Protein AF-A0A836WN56-F1 (afdb_monomer_lite)

Secondary structure (DSSP, 8-state):
---------------TTSSTTTHHHHTTSGGGS--PPPP--------------------------------TTHHHHHHHHHHHHHHHHHHHHHHT-S-HHHHHHHHHHT-HHHHHHHHHHHTT-HHHHHHHHHHHHHH-TT-HHHHHHHHHHIIIII--HHHHHHHHHHHHHH-TT-TTHHHHHHHHHHHHHHHHHHHHHHHTHHHHHHHHHHHHHHHHHHHHHHHHHHHHHHHHHHHHHHHHS-SSS--S----PPPPPPPP-PPEEEEEEPPTT--HHHHHHHHHS-GGGHHHHHHHTTTT-SSTT---TT-EEEEEE-

Foldseek 3Di:
DYDDDDDDDDDDDDDPPPPPVVVVVVVVPPPPDDDDDDDDDDDDDDDDDDDDDDDDDDDDDDDDDDPDDDPPPVVVVVVVVVVVVVVVVVVVVVVPPDQPLVVLLVVLCPPPLNVVLVVCVVVVVLVSSLVSLVVVCVVPVLSLNSLQVNLVSCVPPVLVLVSNLVSLVSSCVSRVRDPCVVVSVVSNVVSVVSVVVVCCVVCVCVVVVVVVVVVVVVVVVVVVVVVVVVVVVVVVVVVVVVVPPPPPDDPPDPPDDDPDDDDPDQFDKDKDFAAPPDALLNVCCVQPVGSVCSVVQCVQCVVPDVDSGRDDGRDITIDRHD

pLDDT: mean 74.85, std 23.89, range [29.62, 98.5]

Structure (mmCIF, N/CA/C/O backbone):
data_AF-A0A836WN56-F1
#
_entry.id   AF-A0A836WN56-F1
#
loop_
_atom_site.group_PDB
_atom_site.id
_atom_site.type_symbol
_atom_site.label_atom_id
_atom_site.label_alt_id
_atom_site.label_comp_id
_atom_site.label_asym_id
_atom_site.label_entity_id
_atom_site.label_seq_id
_atom_site.pdbx_PDB_ins_code
_atom_site.Cartn_x
_atom_site.Cartn_y
_atom_site.Cartn_z
_atom_site.occupancy
_atom_site.B_iso_or_equiv
_atom_site.auth_seq_id
_atom_site.auth_comp_id
_atom_site.auth_asym_id
_atom_site.auth_atom_id
_atom_site.pdbx_PDB_model_num
ATOM 1 N N . MET A 1 1 ? 21.299 -39.502 31.397 1.00 37.31 1 MET A N 1
ATOM 2 C CA . MET A 1 1 ? 20.279 -39.964 32.366 1.00 37.31 1 MET A CA 1
ATOM 3 C C . MET A 1 1 ? 19.600 -38.710 32.899 1.00 37.31 1 MET A C 1
ATOM 5 O O . MET A 1 1 ? 20.319 -37.856 33.380 1.00 37.31 1 MET A O 1
ATOM 9 N N . GLY A 1 2 ? 18.313 -38.418 32.765 1.00 37.09 2 GLY A N 1
ATOM 10 C CA . GLY A 1 2 ? 17.147 -39.152 32.280 1.00 37.09 2 GLY A CA 1
ATOM 11 C C . GLY A 1 2 ? 15.934 -38.626 33.070 1.00 37.09 2 GLY A C 1
ATOM 12 O O . GLY A 1 2 ? 16.036 -38.555 34.285 1.00 37.09 2 GLY A O 1
ATOM 13 N N . GLY A 1 3 ? 14.839 -38.271 32.378 1.00 34.94 3 GLY A N 1
ATOM 14 C CA . GLY A 1 3 ? 13.473 -38.065 32.914 1.00 34.94 3 GLY A CA 1
ATOM 15 C C . GLY A 1 3 ? 13.239 -36.851 33.839 1.00 34.94 3 GLY A C 1
ATOM 16 O O . GLY A 1 3 ? 14.092 -36.477 34.620 1.00 34.94 3 GLY A O 1
ATOM 17 N N . GLY A 1 4 ? 12.102 -36.157 33.825 1.00 33.09 4 GLY A N 1
ATOM 18 C CA . GLY A 1 4 ? 10.840 -36.392 33.134 1.00 33.09 4 GLY A CA 1
ATOM 19 C C . GLY A 1 4 ? 9.966 -35.135 33.216 1.00 33.09 4 GLY A C 1
ATOM 20 O O . GLY A 1 4 ? 9.920 -34.449 34.235 1.00 33.09 4 GLY A O 1
ATOM 21 N N . ARG A 1 5 ? 9.301 -34.822 32.102 1.00 39.44 5 ARG A N 1
ATOM 22 C CA . ARG A 1 5 ? 8.204 -33.855 32.034 1.00 39.44 5 ARG A CA 1
ATOM 23 C C . ARG A 1 5 ? 6.920 -34.622 32.320 1.00 39.44 5 ARG A C 1
ATOM 25 O O . ARG A 1 5 ? 6.638 -35.580 31.609 1.00 39.44 5 ARG A O 1
ATOM 32 N N . GLY A 1 6 ? 6.174 -34.181 33.324 1.00 34.69 6 GLY A N 1
ATOM 33 C CA . GLY A 1 6 ? 4.791 -34.571 33.565 1.00 34.69 6 GLY A CA 1
ATOM 34 C C . GLY A 1 6 ? 3.894 -33.343 33.443 1.00 34.69 6 GLY A C 1
ATOM 35 O O . GLY A 1 6 ? 4.023 -32.398 34.215 1.00 34.69 6 GLY A O 1
ATOM 36 N N . ASP A 1 7 ? 3.065 -33.356 32.405 1.00 44.78 7 ASP A N 1
ATOM 37 C CA . ASP A 1 7 ? 1.687 -32.874 32.339 1.00 44.78 7 ASP A CA 1
ATOM 38 C C . ASP A 1 7 ? 1.266 -31.609 33.103 1.00 44.78 7 ASP A C 1
ATOM 40 O O . ASP A 1 7 ? 1.058 -31.596 34.317 1.00 44.78 7 ASP A O 1
ATOM 44 N N . ARG A 1 8 ? 0.921 -30.578 32.320 1.00 38.34 8 ARG A N 1
ATOM 45 C CA . ARG A 1 8 ? -0.309 -29.806 32.558 1.00 38.34 8 ARG A CA 1
ATOM 46 C C . ARG A 1 8 ? -0.771 -29.075 31.295 1.00 38.34 8 ARG A C 1
ATOM 48 O O . ARG A 1 8 ? -0.600 -27.873 31.130 1.00 38.34 8 ARG A O 1
ATOM 55 N N . CYS A 1 9 ? -1.395 -29.831 30.396 1.00 32.47 9 CYS A N 1
ATOM 56 C CA . CYS A 1 9 ? -2.412 -29.302 29.493 1.00 32.47 9 CYS A CA 1
ATOM 57 C C . CYS A 1 9 ? -3.772 -29.602 30.123 1.00 32.47 9 CYS A C 1
ATOM 59 O O . CYS A 1 9 ? -4.154 -30.763 30.155 1.00 32.47 9 CYS A O 1
ATOM 61 N N . GLN A 1 10 ? -4.482 -28.581 30.615 1.00 40.31 10 GLN A N 1
ATOM 62 C CA . GLN A 1 10 ? -5.944 -28.470 30.507 1.00 40.31 10 GLN A CA 1
ATOM 63 C C . GLN A 1 10 ? -6.458 -27.179 31.164 1.00 40.31 10 GLN A C 1
ATOM 65 O O . GLN A 1 10 ? -6.244 -26.945 32.350 1.00 40.31 10 GLN A O 1
ATOM 70 N N . ARG A 1 11 ? -7.235 -26.440 30.357 1.00 39.97 11 ARG A N 1
ATOM 71 C CA . ARG A 1 11 ? -8.224 -25.377 30.646 1.00 39.97 11 ARG A CA 1
ATOM 72 C C . ARG A 1 11 ? -7.835 -23.970 30.201 1.00 39.97 11 ARG A C 1
ATOM 74 O O . ARG A 1 11 ? -7.365 -23.154 30.980 1.00 39.97 11 ARG A O 1
ATOM 81 N N . ALA A 1 12 ? -8.200 -23.672 28.958 1.00 32.72 12 ALA A N 1
ATOM 82 C CA . ALA A 1 12 ? -8.741 -22.371 28.577 1.00 32.72 12 ALA A CA 1
ATOM 83 C C . ALA A 1 12 ? -9.637 -22.559 27.342 1.00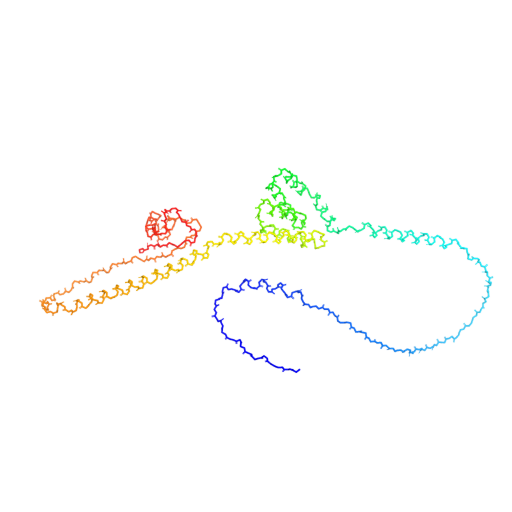 32.72 12 ALA A C 1
ATOM 85 O O . ALA A 1 12 ? -9.187 -22.508 26.201 1.00 32.72 12 ALA A O 1
ATOM 86 N N . SER A 1 13 ? -10.916 -22.842 27.581 1.00 47.59 13 SER A N 1
ATOM 87 C CA . SER A 1 13 ? -11.987 -22.731 26.592 1.00 47.59 13 SER A CA 1
ATOM 88 C C . SER A 1 13 ? -12.435 -21.270 26.525 1.00 47.59 13 SER A C 1
ATOM 90 O O . SER A 1 13 ? -12.976 -20.753 27.502 1.00 47.59 13 SER A O 1
ATOM 92 N N . GLY A 1 14 ? -12.216 -20.603 25.390 1.00 33.25 14 GLY A N 1
ATOM 93 C CA . GLY A 1 14 ? -12.683 -19.234 25.177 1.00 33.25 14 GLY A CA 1
ATOM 94 C C . GLY A 1 14 ? -12.373 -18.677 23.784 1.00 33.25 14 GLY A C 1
ATOM 95 O O . GLY A 1 14 ? -11.237 -18.337 23.488 1.00 33.25 14 GLY A O 1
ATOM 96 N N . SER A 1 15 ? -13.435 -18.500 22.993 1.00 38.94 15 SER A N 1
ATOM 97 C CA . SER A 1 15 ? -13.559 -17.652 21.792 1.00 38.94 15 SER A CA 1
ATOM 98 C C . SER A 1 15 ? -12.959 -18.144 20.460 1.00 38.94 15 SER A C 1
ATOM 100 O O . SER A 1 15 ? -11.777 -18.004 20.153 1.00 38.94 15 SER A O 1
ATOM 102 N N . ALA A 1 16 ? -13.857 -18.632 19.600 1.00 46.50 16 ALA A N 1
ATOM 103 C CA . ALA A 1 16 ? -13.618 -19.174 18.263 1.00 46.50 16 ALA A CA 1
ATOM 104 C C . ALA A 1 16 ? -13.424 -18.120 17.144 1.00 46.50 16 ALA A C 1
ATOM 106 O O . ALA A 1 16 ? -13.723 -18.397 15.987 1.00 46.50 16 ALA A O 1
ATOM 107 N N . VAL A 1 17 ? -12.906 -16.920 17.437 1.00 44.41 17 VAL A N 1
ATOM 108 C CA . VAL A 1 17 ? -12.685 -15.875 16.403 1.00 44.41 17 VAL A CA 1
ATOM 109 C C . VAL A 1 17 ? -11.196 -15.612 16.113 1.00 44.41 17 VAL A C 1
ATOM 111 O O . VAL A 1 17 ? -10.858 -14.857 15.209 1.00 44.41 17 VAL A O 1
ATOM 114 N N . SER A 1 18 ? -10.272 -16.309 16.783 1.00 49.09 18 SER A N 1
ATOM 115 C CA . SER A 1 18 ? -8.822 -16.087 16.608 1.00 49.09 18 SER A CA 1
ATOM 116 C C . SER A 1 18 ? -8.086 -17.163 15.787 1.00 49.09 18 SER A C 1
ATOM 118 O O . SER A 1 18 ? -6.858 -17.216 15.779 1.00 49.09 18 SER A O 1
ATOM 120 N N . VAL A 1 19 ? -8.799 -18.051 15.082 1.00 48.66 19 VAL A N 1
ATOM 121 C CA . VAL A 1 19 ? -8.163 -19.227 14.440 1.00 48.66 19 VAL A CA 1
ATOM 122 C C . VAL A 1 19 ? -7.840 -19.019 12.950 1.00 48.66 19 VAL A C 1
ATOM 124 O O . VAL A 1 19 ? -6.939 -19.669 12.427 1.00 48.66 19 VAL A O 1
ATOM 127 N N . ALA A 1 20 ? -8.460 -18.050 12.267 1.00 44.53 20 ALA A N 1
ATOM 128 C CA . ALA A 1 20 ? -8.179 -17.799 10.845 1.00 44.53 20 ALA A CA 1
ATOM 129 C C . ALA A 1 20 ? -6.885 -16.987 10.597 1.00 44.53 20 ALA A C 1
ATOM 131 O O . ALA A 1 20 ? -6.237 -17.157 9.567 1.00 44.53 20 ALA A O 1
ATOM 132 N N . GLY A 1 21 ? -6.464 -16.142 11.548 1.00 39.75 21 GLY A N 1
ATOM 133 C CA . GLY A 1 21 ? -5.257 -15.307 11.417 1.00 39.75 21 GLY A CA 1
ATOM 134 C C . GLY A 1 21 ? -3.942 -16.022 11.755 1.00 39.75 21 GLY A C 1
ATOM 135 O O . GLY A 1 21 ? -2.888 -15.660 11.237 1.00 39.75 21 GLY A O 1
ATOM 136 N N . ALA A 1 22 ? -3.988 -17.073 12.579 1.00 42.78 22 ALA A N 1
ATOM 137 C CA . ALA A 1 22 ? -2.798 -17.814 13.010 1.00 42.78 22 ALA A CA 1
ATOM 138 C C . ALA A 1 22 ? -2.373 -18.925 12.026 1.00 42.78 22 ALA A C 1
ATOM 140 O O . ALA A 1 22 ? -1.214 -19.345 12.021 1.00 42.78 22 ALA A O 1
ATOM 141 N N . GLN A 1 23 ? -3.276 -19.377 11.145 1.00 43.09 23 GLN A N 1
ATOM 142 C CA . GLN A 1 23 ? -2.978 -20.426 10.160 1.00 43.09 23 GLN A CA 1
ATOM 143 C C . GLN A 1 23 ? -2.092 -19.943 8.998 1.00 43.09 23 GLN A C 1
ATOM 145 O O . GLN A 1 23 ? -1.362 -20.748 8.418 1.00 43.09 23 GLN A O 1
ATOM 150 N N . TYR A 1 24 ? -2.081 -18.641 8.689 1.00 40.88 24 TYR A N 1
ATOM 151 C CA . TYR A 1 24 ? -1.268 -18.105 7.590 1.00 40.88 24 TYR A CA 1
ATOM 152 C C . TYR A 1 24 ? 0.228 -18.000 7.930 1.00 40.88 24 TYR A C 1
ATOM 154 O O . TYR A 1 24 ? 1.072 -18.191 7.056 1.00 40.88 24 TYR A O 1
ATOM 162 N N . LEU A 1 25 ? 0.579 -17.779 9.201 1.00 45.81 25 LEU A N 1
ATOM 163 C CA . LEU A 1 25 ? 1.977 -17.619 9.625 1.00 45.81 25 LEU A CA 1
ATOM 164 C C . LEU A 1 25 ? 2.658 -18.944 10.009 1.00 45.81 25 LEU A C 1
ATOM 166 O O . LEU A 1 25 ? 3.882 -19.041 9.956 1.00 45.81 25 LEU A O 1
ATOM 170 N N . CYS A 1 26 ? 1.895 -20.002 10.306 1.00 38.78 26 CYS A N 1
ATOM 171 C CA . CYS A 1 26 ? 2.465 -21.305 10.673 1.00 38.78 26 CYS A CA 1
ATOM 172 C C . CYS A 1 26 ? 2.871 -22.172 9.461 1.00 38.78 26 CYS A C 1
ATOM 174 O O . CYS A 1 26 ? 3.768 -23.006 9.570 1.00 38.78 26 CYS A O 1
ATOM 176 N N . ARG A 1 27 ? 2.296 -21.940 8.268 1.00 43.25 27 ARG A N 1
ATOM 177 C CA . ARG A 1 27 ? 2.720 -22.630 7.030 1.00 43.25 27 ARG A CA 1
ATOM 178 C C . ARG A 1 27 ? 4.039 -22.107 6.447 1.00 43.25 27 ARG A C 1
ATOM 180 O O . ARG A 1 27 ? 4.684 -22.834 5.697 1.00 43.25 27 ARG A O 1
ATOM 187 N N . TYR A 1 28 ? 4.471 -20.898 6.812 1.00 40.72 28 TYR A N 1
ATOM 188 C CA . TYR A 1 28 ? 5.715 -20.308 6.297 1.00 40.72 28 TYR A CA 1
ATOM 189 C C . TYR A 1 28 ? 6.970 -20.752 7.074 1.00 40.72 28 TYR A C 1
ATOM 191 O O . TYR A 1 28 ? 8.070 -20.744 6.528 1.00 40.72 28 TYR A O 1
ATOM 199 N N . ALA A 1 29 ? 6.818 -21.209 8.323 1.00 42.03 29 ALA A N 1
ATOM 200 C CA . ALA A 1 29 ? 7.942 -21.563 9.196 1.00 42.03 29 ALA A CA 1
ATOM 201 C C . ALA A 1 29 ? 8.434 -23.023 9.068 1.00 42.03 29 ALA A C 1
ATOM 203 O O . ALA A 1 29 ? 9.516 -23.343 9.555 1.00 42.03 29 ALA A O 1
ATOM 204 N N . ILE A 1 30 ? 7.692 -23.912 8.394 1.00 43.38 30 ILE A N 1
ATOM 205 C CA . ILE A 1 30 ? 8.026 -25.352 8.313 1.00 43.38 30 ILE A CA 1
ATOM 206 C C . ILE A 1 30 ? 8.894 -25.707 7.084 1.00 43.38 30 ILE A C 1
ATOM 208 O O . ILE A 1 30 ? 9.472 -26.786 7.029 1.00 43.38 30 ILE A O 1
ATOM 212 N N . ARG A 1 31 ? 9.104 -24.797 6.119 1.00 41.50 31 ARG A N 1
ATOM 213 C CA . ARG A 1 31 ? 9.902 -25.086 4.902 1.00 41.50 31 ARG A CA 1
ATOM 214 C C . ARG A 1 31 ? 11.397 -24.714 4.993 1.00 41.50 31 ARG A C 1
ATOM 216 O O . ARG A 1 31 ? 12.091 -24.758 3.986 1.00 41.50 31 ARG A O 1
ATOM 223 N N . LEU A 1 32 ? 11.922 -24.378 6.176 1.00 41.69 32 LEU A N 1
ATOM 224 C CA . LEU A 1 32 ? 13.340 -24.000 6.351 1.00 41.69 32 LEU A CA 1
ATOM 225 C C . LEU A 1 32 ? 14.128 -24.870 7.343 1.00 41.69 32 LEU A C 1
ATOM 227 O O . LEU A 1 32 ? 15.193 -24.460 7.804 1.00 41.69 32 LEU A O 1
ATOM 231 N N . ARG A 1 33 ? 13.669 -26.087 7.661 1.00 42.66 33 ARG A N 1
ATOM 232 C CA . ARG A 1 33 ? 14.496 -27.057 8.397 1.00 42.66 33 ARG A CA 1
ATOM 233 C C . ARG A 1 33 ? 14.364 -28.470 7.837 1.00 42.66 33 ARG A C 1
ATOM 235 O O . ARG A 1 33 ? 13.314 -29.083 7.958 1.00 42.66 33 ARG A O 1
ATOM 242 N N . GLY A 1 34 ? 15.484 -28.982 7.327 1.00 34.72 34 GLY A N 1
ATOM 243 C CA . GLY A 1 34 ? 15.780 -30.413 7.261 1.00 34.72 34 GLY A CA 1
ATOM 244 C C . GLY A 1 34 ? 15.645 -31.051 5.882 1.00 34.72 34 GLY A C 1
ATOM 245 O O . GLY A 1 34 ? 14.553 -31.404 5.459 1.00 34.72 34 GLY A O 1
ATOM 246 N N . THR A 1 35 ? 16.773 -31.271 5.207 1.00 34.91 35 THR A N 1
ATOM 247 C CA . THR A 1 35 ? 17.334 -32.623 4.992 1.00 34.91 35 THR A CA 1
ATOM 248 C C . THR A 1 35 ? 18.635 -32.502 4.193 1.00 34.91 35 THR A C 1
ATOM 250 O O . THR A 1 35 ? 18.642 -32.153 3.018 1.00 34.91 35 THR A O 1
ATOM 253 N N . ALA A 1 36 ? 19.753 -32.762 4.869 1.00 37.38 36 ALA A N 1
ATOM 254 C CA . ALA A 1 36 ? 21.031 -33.100 4.253 1.00 37.38 36 ALA A CA 1
ATOM 255 C C . ALA A 1 36 ? 21.186 -34.632 4.316 1.00 37.38 36 ALA A C 1
ATOM 257 O O . ALA A 1 36 ? 20.789 -35.210 5.333 1.00 37.38 36 ALA A O 1
ATOM 258 N N . PRO A 1 37 ? 21.736 -35.304 3.291 1.00 39.62 37 PRO A N 1
ATOM 259 C CA . PRO A 1 37 ? 22.061 -36.724 3.379 1.00 39.62 37 PRO A CA 1
ATOM 260 C C . PRO A 1 37 ? 23.457 -36.931 4.005 1.00 39.62 37 PRO A C 1
ATOM 262 O O . PRO A 1 37 ? 24.344 -36.098 3.794 1.00 39.62 37 PRO A O 1
ATOM 265 N N . PRO A 1 38 ? 23.688 -38.015 4.770 1.00 45.75 38 PRO A N 1
ATOM 266 C CA . PRO A 1 38 ? 24.987 -38.288 5.368 1.00 45.75 38 PRO A CA 1
ATOM 267 C C . PRO A 1 38 ? 25.912 -39.018 4.384 1.00 45.75 38 PRO A C 1
ATOM 269 O O . PRO A 1 38 ? 25.484 -39.881 3.619 1.00 45.75 38 PRO A O 1
ATOM 272 N N . GLY A 1 39 ? 27.199 -38.678 4.440 1.00 37.41 39 GLY A N 1
ATOM 273 C CA . GLY A 1 39 ? 28.271 -39.450 3.820 1.00 37.41 39 GLY A CA 1
ATOM 274 C C . GLY A 1 39 ? 28.657 -40.669 4.662 1.00 37.41 39 GLY A C 1
ATOM 275 O O . GLY A 1 39 ? 28.551 -40.651 5.887 1.00 37.41 39 GLY A O 1
ATOM 276 N N . GLY A 1 40 ? 29.149 -41.709 3.988 1.00 31.27 40 GLY A N 1
ATOM 277 C CA . GLY A 1 40 ? 29.771 -42.882 4.595 1.00 31.27 40 GLY A CA 1
ATOM 278 C C . GLY A 1 40 ? 30.983 -43.314 3.773 1.00 31.27 40 GLY A C 1
ATOM 279 O O . GLY A 1 40 ? 30.838 -43.806 2.659 1.00 31.27 40 GLY A O 1
ATOM 280 N N . LEU A 1 41 ? 32.174 -43.093 4.328 1.00 36.91 41 LEU A N 1
ATOM 281 C CA . LEU A 1 41 ? 33.442 -43.688 3.907 1.00 36.91 41 LEU A CA 1
ATOM 282 C C . LEU A 1 41 ? 33.597 -45.045 4.603 1.00 36.91 41 LEU A C 1
ATOM 284 O O . LEU A 1 41 ? 33.513 -45.107 5.828 1.00 36.91 41 LEU A O 1
ATOM 288 N N . ALA A 1 42 ? 33.914 -46.098 3.851 1.00 32.50 42 ALA A N 1
ATOM 289 C CA . ALA A 1 42 ? 34.592 -47.279 4.377 1.00 32.50 42 ALA A CA 1
ATOM 290 C C . ALA A 1 42 ? 35.452 -47.918 3.279 1.00 32.50 42 ALA A C 1
ATOM 292 O O . ALA A 1 42 ? 35.041 -48.058 2.130 1.00 32.50 42 ALA A O 1
ATOM 293 N N . ALA A 1 43 ? 36.681 -48.236 3.664 1.00 33.62 43 ALA A N 1
ATOM 294 C CA . ALA A 1 43 ? 37.779 -48.690 2.832 1.00 33.62 43 ALA A CA 1
ATOM 295 C C . ALA A 1 43 ? 37.888 -50.227 2.764 1.00 33.62 43 ALA A C 1
ATOM 297 O O . ALA A 1 43 ? 37.301 -50.928 3.583 1.00 33.62 43 ALA A O 1
ATOM 298 N N . ARG A 1 44 ? 38.820 -50.668 1.901 1.00 32.53 44 ARG A N 1
ATOM 299 C CA . ARG A 1 44 ? 39.558 -51.953 1.849 1.00 32.53 44 ARG A CA 1
ATOM 300 C C . ARG A 1 44 ? 39.047 -53.021 0.875 1.00 32.53 44 ARG A C 1
ATOM 302 O O . ARG A 1 44 ? 37.940 -53.517 1.001 1.00 32.53 44 ARG A O 1
ATOM 309 N N . GLY A 1 45 ? 39.988 -53.509 0.057 1.00 29.62 45 GLY A N 1
ATOM 310 C CA . GLY A 1 45 ? 40.232 -54.953 -0.012 1.00 29.62 45 GLY A CA 1
ATOM 311 C C . GLY A 1 45 ? 40.282 -55.604 -1.396 1.00 29.62 45 GLY A C 1
ATOM 312 O O . GLY A 1 45 ? 39.274 -56.067 -1.893 1.00 29.62 45 GLY A O 1
ATOM 313 N N . SER A 1 46 ? 41.508 -55.762 -1.902 1.00 30.28 46 SER A N 1
ATOM 314 C CA . SER A 1 46 ? 42.065 -57.024 -2.422 1.00 30.28 46 SER A CA 1
ATOM 315 C C . SER A 1 46 ? 41.486 -57.715 -3.676 1.00 30.28 46 SER A C 1
ATOM 317 O O . SER A 1 46 ? 40.486 -58.416 -3.637 1.00 30.28 46 SER A O 1
ATOM 319 N N . VAL A 1 47 ? 42.279 -57.625 -4.751 1.00 35.97 47 VAL A N 1
ATOM 320 C CA . VAL A 1 47 ? 42.820 -58.703 -5.615 1.00 35.97 47 VAL A CA 1
ATOM 321 C C . VAL A 1 47 ? 42.138 -60.087 -5.583 1.00 35.97 47 VAL A C 1
ATOM 323 O O . VAL A 1 47 ? 42.209 -60.773 -4.566 1.00 35.97 47 VAL A O 1
ATOM 326 N N . ARG A 1 48 ? 41.684 -60.563 -6.757 1.00 34.12 48 ARG A N 1
ATOM 327 C CA . ARG A 1 48 ? 42.075 -61.822 -7.458 1.00 34.12 48 ARG A CA 1
ATOM 328 C C . ARG A 1 48 ? 40.976 -62.265 -8.434 1.00 34.12 48 ARG A C 1
ATOM 330 O O . ARG A 1 48 ? 39.806 -62.234 -8.081 1.00 34.12 48 ARG A O 1
ATOM 337 N N . GLY A 1 49 ? 41.373 -62.769 -9.607 1.00 33.06 49 GLY A N 1
ATOM 338 C CA . GLY A 1 49 ? 40.497 -63.616 -10.429 1.00 33.06 49 GLY A CA 1
ATOM 339 C C . GLY A 1 49 ? 40.700 -63.527 -11.940 1.00 33.06 49 GLY A C 1
ATOM 340 O O . GLY A 1 49 ? 39.841 -63.003 -12.635 1.00 33.06 49 GLY A O 1
ATOM 341 N N . LEU A 1 50 ? 41.817 -64.066 -12.441 1.00 34.28 50 LEU A N 1
ATOM 342 C CA . LEU A 1 50 ? 41.923 -64.612 -13.807 1.00 34.28 50 LEU A CA 1
ATOM 343 C C . LEU A 1 50 ? 40.919 -65.782 -13.977 1.00 34.28 50 LEU A C 1
ATOM 345 O O . LEU A 1 50 ? 40.502 -66.364 -12.973 1.00 34.28 50 LEU A O 1
ATOM 349 N N . PRO A 1 51 ? 40.579 -66.182 -15.216 1.00 49.81 51 PRO A N 1
ATOM 350 C CA . PRO A 1 51 ? 41.389 -67.233 -15.832 1.00 49.81 51 PRO A CA 1
ATOM 351 C C . PRO A 1 51 ? 41.761 -66.974 -17.297 1.00 49.81 51 PRO A C 1
ATOM 353 O O . PRO A 1 51 ? 41.060 -66.322 -18.066 1.00 49.81 51 PRO A O 1
ATOM 356 N N . ALA A 1 52 ? 42.909 -67.547 -17.645 1.00 33.50 52 ALA A N 1
ATOM 357 C CA . ALA A 1 52 ? 43.444 -67.697 -18.983 1.00 33.50 52 ALA A CA 1
ATOM 358 C C . ALA A 1 52 ? 42.681 -68.759 -19.794 1.00 33.50 52 ALA A C 1
ATOM 360 O O . ALA A 1 52 ? 42.205 -69.743 -19.235 1.00 33.50 52 ALA A O 1
ATOM 361 N N . SER A 1 53 ? 42.677 -68.619 -21.119 1.00 32.31 53 SER A N 1
ATOM 362 C CA . SER A 1 53 ? 42.817 -69.750 -22.049 1.00 32.31 53 SER A CA 1
ATOM 363 C C . SER A 1 53 ? 43.230 -69.225 -23.436 1.00 32.31 53 SER A C 1
ATOM 365 O O . SER A 1 53 ? 42.645 -68.282 -23.951 1.00 32.31 53 SER A O 1
ATOM 367 N N . VAL A 1 54 ? 44.441 -69.582 -23.875 1.00 35.47 54 VAL A N 1
ATOM 368 C CA . VAL A 1 54 ? 44.738 -70.548 -24.958 1.00 35.47 54 VAL A CA 1
ATOM 369 C C . VAL A 1 54 ? 44.957 -69.853 -26.318 1.00 35.47 54 VAL A C 1
ATOM 371 O O . VAL A 1 54 ? 44.032 -69.540 -27.053 1.00 35.47 54 VAL A O 1
ATOM 374 N N . SER A 1 55 ? 46.241 -69.644 -26.627 1.00 32.06 55 SER A N 1
ATOM 375 C CA . SER A 1 55 ? 46.840 -69.723 -27.977 1.00 32.06 55 SER A CA 1
ATOM 376 C C . SER A 1 55 ? 47.118 -71.212 -28.282 1.00 32.06 55 SER A C 1
ATOM 378 O O . SER A 1 55 ? 47.266 -71.945 -27.299 1.00 32.06 55 SER A O 1
ATOM 380 N N . PRO A 1 56 ? 47.265 -71.696 -29.541 1.00 48.69 56 PRO A N 1
ATOM 381 C CA . PRO A 1 56 ? 48.082 -71.059 -30.591 1.00 48.69 56 PRO A CA 1
ATOM 382 C C . PRO A 1 56 ? 47.578 -71.218 -32.044 1.00 48.69 56 PRO A C 1
ATOM 384 O O . PRO A 1 56 ? 46.866 -72.158 -32.359 1.00 48.69 56 PRO A O 1
ATOM 387 N N . ASP A 1 57 ? 48.038 -70.363 -32.963 1.00 36.66 57 ASP A N 1
ATOM 388 C CA . ASP A 1 57 ? 48.766 -70.868 -34.137 1.00 36.66 57 ASP A CA 1
ATOM 389 C C . ASP A 1 57 ? 49.554 -69.760 -34.851 1.00 36.66 57 ASP A C 1
ATOM 391 O O . ASP A 1 57 ? 49.188 -68.583 -34.841 1.00 36.66 57 ASP A O 1
ATOM 395 N N . GLY A 1 58 ? 50.693 -70.145 -35.417 1.00 35.72 58 GLY A N 1
ATOM 396 C CA . GLY A 1 58 ? 51.691 -69.249 -35.981 1.00 35.72 58 GLY A CA 1
ATOM 397 C C . GLY A 1 58 ? 51.525 -68.955 -37.471 1.00 35.72 58 GLY A C 1
ATOM 398 O O . GLY A 1 58 ? 50.982 -69.746 -38.235 1.00 35.72 58 GLY A O 1
ATOM 399 N N . ARG A 1 59 ? 52.113 -67.829 -37.896 1.00 36.12 59 ARG A N 1
ATOM 400 C CA . ARG A 1 59 ? 53.010 -67.716 -39.066 1.00 36.12 59 ARG A CA 1
ATOM 401 C C . ARG A 1 59 ? 53.508 -66.274 -39.212 1.00 36.12 59 ARG A C 1
ATOM 403 O O . ARG A 1 59 ? 52.728 -65.340 -39.359 1.00 36.12 59 ARG A O 1
ATOM 410 N N . ARG A 1 60 ? 54.835 -66.105 -39.191 1.00 38.59 60 ARG A N 1
ATOM 411 C CA . ARG A 1 60 ? 55.536 -64.920 -39.726 1.00 38.59 60 ARG A CA 1
ATOM 412 C C . ARG A 1 60 ? 55.569 -65.030 -41.263 1.00 38.59 60 ARG A C 1
ATOM 414 O O . ARG A 1 60 ? 55.562 -66.152 -41.766 1.00 38.59 60 ARG A O 1
ATOM 421 N N . PRO A 1 61 ? 55.617 -63.912 -42.008 1.00 44.56 61 PRO A N 1
ATOM 422 C CA . PRO A 1 61 ? 56.896 -63.234 -42.285 1.00 44.56 61 PRO A CA 1
ATOM 423 C C . PRO A 1 61 ? 56.766 -61.699 -42.153 1.00 44.56 61 PRO A C 1
ATOM 425 O O . PRO A 1 61 ? 55.774 -61.099 -42.532 1.00 44.56 61 PRO A O 1
ATOM 428 N N . GLY A 1 62 ? 57.685 -60.996 -41.495 1.00 41.78 62 GLY A N 1
ATOM 429 C CA . GLY A 1 62 ? 58.918 -60.523 -42.122 1.00 41.78 62 GLY A CA 1
ATOM 430 C C . GLY A 1 62 ? 58.672 -59.288 -42.998 1.00 41.78 62 GLY A C 1
ATOM 431 O O . GLY A 1 62 ? 58.339 -59.456 -44.163 1.00 41.78 62 GLY A O 1
ATOM 432 N N . ARG A 1 63 ? 58.882 -58.063 -42.473 1.00 43.72 63 ARG A N 1
ATOM 433 C CA . ARG A 1 63 ? 59.266 -56.877 -43.274 1.00 43.72 63 ARG A CA 1
ATOM 434 C C . ARG A 1 63 ? 59.640 -55.647 -42.425 1.00 43.72 63 ARG A C 1
ATOM 436 O O . ARG A 1 63 ? 58.817 -55.079 -41.726 1.00 43.72 63 ARG A O 1
ATOM 443 N N . ARG A 1 64 ? 60.912 -55.265 -42.592 1.00 39.91 64 ARG A N 1
ATOM 444 C CA . ARG A 1 64 ? 61.521 -53.918 -42.614 1.00 39.91 64 ARG A CA 1
ATOM 445 C C . ARG A 1 64 ? 61.204 -52.948 -41.468 1.00 39.91 64 ARG A C 1
ATOM 447 O O . ARG A 1 64 ? 60.208 -52.239 -41.465 1.00 39.91 64 ARG A O 1
ATOM 454 N N . LEU A 1 65 ? 62.207 -52.798 -40.605 1.00 43.62 65 LEU A N 1
ATOM 455 C CA . LEU A 1 65 ? 62.463 -51.590 -39.826 1.00 43.62 65 LEU A CA 1
ATOM 456 C C . LEU A 1 65 ? 62.779 -50.421 -40.772 1.00 43.62 65 LEU A C 1
ATOM 458 O O . LEU A 1 65 ? 63.923 -50.239 -41.183 1.00 43.62 65 LEU A O 1
ATOM 462 N N . THR A 1 66 ? 61.783 -49.605 -41.097 1.00 48.03 66 THR A N 1
ATOM 463 C CA . THR A 1 66 ? 62.017 -48.228 -41.541 1.00 48.03 66 THR A CA 1
ATOM 464 C C . THR A 1 66 ? 61.933 -47.316 -40.328 1.00 48.03 66 THR A C 1
ATOM 466 O O . THR A 1 66 ? 60.849 -47.000 -39.842 1.00 48.03 66 THR A O 1
ATOM 469 N N . ARG A 1 67 ? 63.100 -46.891 -39.830 1.00 51.16 67 ARG A N 1
ATOM 470 C CA . ARG A 1 67 ? 63.216 -45.687 -39.002 1.00 51.16 67 ARG A CA 1
ATOM 471 C C . ARG A 1 67 ? 62.769 -44.507 -39.865 1.00 51.16 67 ARG A C 1
ATOM 473 O O . ARG A 1 67 ? 63.509 -44.094 -40.752 1.00 51.16 67 ARG A O 1
ATOM 480 N N . LEU A 1 68 ? 61.577 -43.978 -39.613 1.00 46.53 68 LEU A N 1
ATOM 481 C CA . LEU A 1 68 ? 61.156 -42.678 -40.124 1.00 46.53 68 LEU A CA 1
ATOM 482 C C . LEU A 1 68 ? 61.033 -41.716 -38.946 1.00 46.53 68 LEU A C 1
ATOM 484 O O . LEU A 1 68 ? 60.389 -42.001 -37.938 1.00 46.53 68 LEU A O 1
ATOM 488 N N . ARG A 1 69 ? 61.782 -40.622 -39.086 1.00 45.44 69 ARG A N 1
ATOM 489 C CA . ARG A 1 69 ? 61.914 -39.490 -38.175 1.00 45.44 69 ARG A CA 1
ATOM 490 C C . ARG A 1 69 ? 60.551 -39.020 -37.671 1.00 45.44 69 ARG A C 1
ATOM 492 O O . ARG A 1 69 ? 59.634 -38.803 -38.453 1.00 45.44 69 ARG A O 1
ATOM 499 N N . ALA A 1 70 ? 60.469 -38.780 -36.367 1.00 45.81 70 ALA A N 1
ATOM 500 C CA . ALA A 1 70 ? 59.457 -37.904 -35.806 1.00 45.81 70 ALA A CA 1
ATOM 501 C C . ALA A 1 70 ? 59.746 -36.471 -36.281 1.00 45.81 70 ALA A C 1
ATOM 503 O O . ALA A 1 70 ? 60.659 -35.815 -35.777 1.00 45.81 70 ALA A O 1
ATOM 504 N N . ASP A 1 71 ? 58.985 -35.993 -37.263 1.00 49.06 71 ASP A N 1
ATOM 505 C CA . ASP A 1 71 ? 59.009 -34.591 -37.667 1.00 49.06 71 ASP A CA 1
ATOM 506 C C . ASP A 1 71 ? 58.352 -33.737 -36.570 1.00 49.06 71 ASP A C 1
ATOM 508 O O . ASP A 1 71 ? 57.138 -33.748 -36.356 1.00 49.06 71 ASP A O 1
ATOM 512 N N . GLY A 1 72 ? 59.173 -32.963 -35.858 1.00 53.12 72 GLY A N 1
ATOM 513 C CA . GLY A 1 72 ? 58.793 -32.090 -34.738 1.00 53.12 72 GLY A CA 1
ATOM 514 C C . GLY A 1 72 ? 57.924 -30.872 -35.092 1.00 53.12 72 GLY A C 1
ATOM 515 O O . GLY A 1 72 ? 57.880 -29.917 -34.317 1.00 53.12 72 GLY A O 1
ATOM 516 N N . ASN A 1 73 ? 57.230 -30.876 -36.235 1.00 53.53 73 ASN A N 1
ATOM 517 C CA . ASN A 1 73 ? 56.355 -29.780 -36.672 1.00 53.53 73 ASN A CA 1
ATOM 518 C C . ASN A 1 73 ? 54.869 -29.983 -36.315 1.00 53.53 73 ASN A C 1
ATOM 520 O O . ASN A 1 73 ? 54.139 -28.998 -36.196 1.00 53.53 73 ASN A O 1
ATOM 524 N N . GLY A 1 74 ? 54.415 -31.217 -36.059 1.00 50.25 74 GLY A N 1
ATOM 525 C CA . GLY A 1 74 ? 53.019 -31.493 -35.675 1.00 50.25 74 GLY A CA 1
ATOM 526 C C . GLY A 1 74 ? 52.648 -31.008 -34.265 1.00 50.25 74 GLY A C 1
ATOM 527 O O . GLY A 1 74 ? 51.511 -30.616 -34.004 1.00 50.25 74 GLY A O 1
ATOM 528 N N . THR A 1 75 ? 53.622 -30.949 -33.353 1.00 54.25 75 THR A N 1
ATOM 529 C CA . THR A 1 75 ? 53.402 -30.575 -31.945 1.00 54.25 75 THR A CA 1
ATOM 530 C C . THR A 1 75 ? 53.177 -29.075 -31.758 1.00 54.25 75 THR A C 1
ATOM 532 O O . THR A 1 75 ? 52.398 -28.669 -30.896 1.00 54.25 75 THR A O 1
ATOM 535 N N . ARG A 1 76 ? 53.791 -28.229 -32.599 1.00 54.62 76 ARG A N 1
ATOM 536 C CA . ARG A 1 76 ? 53.602 -26.768 -32.560 1.00 54.62 76 ARG A CA 1
ATOM 537 C C . ARG A 1 76 ? 52.233 -26.354 -33.102 1.00 54.62 76 ARG A C 1
ATOM 539 O O . ARG A 1 76 ? 51.616 -25.455 -32.535 1.00 54.62 76 ARG A O 1
ATOM 546 N N . ALA A 1 77 ? 51.739 -27.017 -34.149 1.00 53.81 77 ALA A N 1
ATOM 547 C CA . ALA A 1 77 ? 50.401 -26.776 -34.695 1.00 53.81 77 ALA A CA 1
ATOM 548 C C . ALA A 1 77 ? 49.295 -27.254 -33.734 1.00 53.81 77 ALA A C 1
ATOM 550 O O . ALA A 1 77 ? 48.350 -26.509 -33.477 1.00 53.81 77 ALA A O 1
ATOM 551 N N . ALA A 1 78 ? 49.463 -28.428 -33.114 1.00 54.97 78 ALA A N 1
ATOM 552 C CA . ALA A 1 78 ? 48.542 -28.949 -32.101 1.00 54.97 78 ALA A CA 1
ATOM 553 C C . ALA A 1 78 ? 48.507 -28.086 -30.823 1.00 54.97 78 ALA A C 1
ATOM 555 O O . ALA A 1 78 ? 47.430 -27.795 -30.306 1.00 54.97 78 ALA A O 1
ATOM 556 N N . MET A 1 79 ? 49.657 -27.586 -30.348 1.00 58.44 79 MET A N 1
ATOM 557 C CA . MET A 1 79 ? 49.700 -26.639 -29.224 1.00 58.44 79 MET A CA 1
ATOM 558 C C . MET A 1 79 ? 49.104 -25.269 -29.570 1.00 58.44 79 MET A C 1
ATOM 560 O O . MET A 1 79 ? 48.506 -24.639 -28.701 1.00 58.44 79 MET A O 1
ATOM 564 N N . ARG A 1 80 ? 49.236 -24.787 -30.813 1.00 58.25 80 ARG A N 1
ATOM 565 C CA . ARG A 1 80 ? 48.604 -23.531 -31.259 1.00 58.25 80 ARG A CA 1
ATOM 566 C C . ARG A 1 80 ? 47.085 -23.671 -31.354 1.00 58.25 80 ARG A C 1
ATOM 568 O O . ARG A 1 80 ? 46.393 -22.815 -30.820 1.00 58.25 80 ARG A O 1
ATOM 575 N N . MET A 1 81 ? 46.576 -24.767 -31.920 1.00 59.31 81 MET A N 1
ATOM 576 C CA . MET A 1 81 ? 45.144 -25.106 -31.904 1.00 59.31 81 MET A CA 1
ATOM 577 C C . MET A 1 81 ? 44.610 -25.244 -30.471 1.00 59.31 81 MET A C 1
ATOM 579 O O . MET A 1 81 ? 43.606 -24.628 -30.137 1.00 59.31 81 MET A O 1
ATOM 583 N N . GLY A 1 82 ? 45.316 -25.962 -29.590 1.00 59.41 82 GLY A N 1
ATOM 584 C CA . GLY A 1 82 ? 44.935 -26.103 -28.180 1.00 59.41 82 GLY A CA 1
ATOM 585 C C . GLY A 1 82 ? 44.932 -24.776 -27.415 1.00 59.41 82 GLY A C 1
ATOM 586 O O . GLY A 1 82 ? 44.026 -24.526 -26.625 1.00 59.41 82 GLY A O 1
ATOM 587 N N . ARG A 1 83 ? 45.891 -23.879 -27.690 1.00 63.19 83 ARG A N 1
ATOM 588 C CA . ARG A 1 83 ? 45.922 -22.518 -27.125 1.00 63.19 83 ARG A CA 1
ATOM 589 C C . ARG A 1 83 ? 44.812 -21.637 -27.689 1.00 63.19 83 ARG A C 1
ATOM 591 O O . ARG A 1 83 ? 44.226 -20.889 -26.923 1.00 63.19 83 ARG A O 1
ATOM 598 N N . ILE A 1 84 ? 44.485 -21.742 -28.976 1.00 65.94 84 ILE A N 1
ATOM 599 C CA . ILE A 1 84 ? 43.363 -21.011 -29.584 1.00 65.94 84 ILE A CA 1
ATOM 600 C C . ILE A 1 84 ? 42.031 -21.500 -29.004 1.00 65.94 84 ILE A C 1
ATOM 602 O O . ILE A 1 84 ? 41.196 -20.674 -28.661 1.00 65.94 84 ILE A O 1
ATOM 606 N N . VAL A 1 85 ? 41.851 -22.809 -28.803 1.00 66.25 85 VAL A N 1
ATOM 607 C CA . VAL A 1 85 ? 40.652 -23.379 -28.162 1.00 66.25 85 VAL A CA 1
ATOM 608 C C . VAL A 1 85 ? 40.562 -22.984 -26.682 1.00 66.25 85 VAL A C 1
ATOM 610 O O . VAL A 1 85 ? 39.486 -22.615 -26.224 1.00 66.25 85 VAL A O 1
ATOM 613 N N . LEU A 1 86 ? 41.675 -22.982 -25.939 1.00 62.91 86 LEU A N 1
ATOM 614 C CA . LEU A 1 86 ? 41.722 -22.510 -24.545 1.00 62.91 86 LEU A CA 1
ATOM 615 C C . LEU A 1 86 ? 41.454 -21.005 -24.422 1.00 62.91 86 LEU A C 1
ATOM 617 O O . LEU A 1 86 ? 40.729 -20.587 -23.523 1.00 62.91 86 LEU A O 1
ATOM 621 N N . VAL A 1 87 ? 41.996 -20.192 -25.332 1.00 67.44 87 VAL A N 1
ATOM 622 C CA . VAL A 1 87 ? 41.723 -18.749 -25.390 1.00 67.44 87 VAL A CA 1
ATOM 623 C C . VAL A 1 87 ? 40.271 -18.500 -25.804 1.00 67.44 87 VAL A C 1
ATOM 625 O O . VAL A 1 87 ? 39.608 -17.684 -25.178 1.00 67.44 87 VAL A O 1
ATOM 628 N N . ALA A 1 88 ? 39.726 -19.241 -26.772 1.00 63.91 88 ALA A N 1
ATOM 629 C CA . ALA A 1 88 ? 38.325 -19.132 -27.180 1.00 63.91 88 ALA A CA 1
ATOM 630 C C . ALA A 1 88 ? 37.354 -19.555 -26.060 1.00 63.91 88 ALA A C 1
ATOM 632 O O . ALA A 1 88 ? 36.392 -18.840 -25.789 1.00 63.91 88 ALA A O 1
ATOM 633 N N . MET A 1 89 ? 37.633 -20.650 -25.341 1.00 61.25 89 MET A N 1
ATOM 634 C CA . MET A 1 89 ? 36.869 -21.066 -24.154 1.00 61.25 89 MET A CA 1
ATOM 635 C C . MET A 1 89 ? 36.987 -20.053 -23.006 1.00 61.25 89 MET A C 1
ATOM 637 O O . MET A 1 89 ? 35.993 -19.760 -22.342 1.00 61.25 89 MET A O 1
ATOM 641 N N . GLY A 1 90 ? 38.168 -19.457 -22.806 1.00 61.50 90 GLY A N 1
ATOM 642 C CA . GLY A 1 90 ? 38.375 -18.368 -21.849 1.00 61.50 90 GLY A CA 1
ATOM 643 C C . GLY A 1 90 ? 37.599 -17.095 -22.207 1.00 61.50 90 GLY A C 1
ATOM 644 O O . GLY A 1 90 ? 37.008 -16.468 -21.334 1.00 61.50 90 GLY A O 1
ATOM 645 N N . VAL A 1 91 ? 37.520 -16.738 -23.491 1.00 60.47 91 VAL A N 1
ATOM 646 C CA . VAL A 1 91 ? 36.765 -15.569 -23.979 1.00 60.47 91 VAL A CA 1
ATOM 647 C C . VAL A 1 91 ? 35.248 -15.785 -23.868 1.00 60.47 91 VAL A C 1
ATOM 649 O O . VAL A 1 91 ? 34.533 -14.864 -23.470 1.00 60.47 91 VAL A O 1
ATOM 652 N N . ILE A 1 92 ? 34.747 -17.002 -24.113 1.00 58.53 92 ILE A N 1
ATOM 653 C CA . ILE A 1 92 ? 33.331 -17.357 -23.896 1.00 58.53 92 ILE A CA 1
ATOM 654 C C . ILE A 1 92 ? 32.971 -17.305 -22.399 1.00 58.53 92 ILE A C 1
ATOM 656 O O . ILE A 1 92 ? 31.892 -16.828 -22.043 1.00 58.53 92 ILE A O 1
ATOM 660 N N . ALA A 1 93 ? 33.885 -17.713 -21.511 1.00 56.00 93 ALA A N 1
ATOM 661 C CA . ALA A 1 93 ? 33.692 -17.617 -20.063 1.00 56.00 93 ALA A CA 1
ATOM 662 C C . ALA A 1 93 ? 33.670 -16.162 -19.551 1.00 56.00 93 ALA A C 1
ATOM 664 O O . ALA A 1 93 ? 32.956 -15.859 -18.598 1.00 56.00 93 ALA A O 1
ATOM 665 N N . VAL A 1 94 ? 34.394 -15.239 -20.195 1.00 56.94 94 VAL A N 1
ATOM 666 C CA . VAL A 1 94 ? 34.437 -13.817 -19.798 1.00 56.94 94 VAL A CA 1
ATOM 667 C C . VAL A 1 94 ? 33.244 -13.020 -20.347 1.00 56.94 94 VAL A C 1
ATOM 669 O O . VAL A 1 94 ? 32.720 -12.151 -19.649 1.00 56.94 94 VAL A O 1
ATOM 672 N N . ALA A 1 95 ? 32.729 -13.349 -21.537 1.00 54.31 95 ALA A N 1
ATOM 673 C CA . ALA A 1 95 ? 31.576 -12.659 -22.133 1.00 54.31 95 ALA A CA 1
ATOM 674 C C . ALA A 1 95 ? 30.240 -12.897 -21.385 1.00 54.31 95 ALA A C 1
ATOM 676 O O . ALA A 1 95 ? 29.261 -12.178 -21.596 1.00 54.31 95 ALA A O 1
ATOM 677 N N . GLY A 1 96 ? 30.189 -13.884 -20.482 1.00 54.09 96 GLY A N 1
ATOM 678 C CA . GLY A 1 96 ? 29.009 -14.233 -19.684 1.00 54.09 96 GLY A CA 1
ATOM 679 C C . GLY A 1 96 ? 28.933 -13.613 -18.282 1.00 54.09 96 GLY A C 1
ATOM 680 O O . GLY A 1 96 ? 27.899 -13.759 -17.628 1.00 54.09 96 GLY A O 1
ATOM 681 N N . CYS A 1 97 ? 29.968 -12.910 -17.811 1.00 62.69 97 CYS A N 1
ATOM 682 C CA . CYS A 1 97 ? 30.157 -12.558 -16.392 1.00 62.69 97 CYS A CA 1
ATOM 683 C C . CYS A 1 97 ? 29.539 -11.216 -15.946 1.00 62.69 97 CYS A C 1
ATOM 685 O O . CYS A 1 97 ? 30.068 -10.533 -15.074 1.00 62.69 97 CYS A O 1
ATOM 687 N N . GLY A 1 98 ? 28.396 -10.820 -16.511 1.00 65.44 98 GLY A N 1
ATOM 688 C CA . GLY A 1 98 ? 27.563 -9.750 -15.944 1.00 65.44 98 GLY A CA 1
ATOM 689 C C . GLY A 1 98 ? 26.488 -10.330 -15.013 1.00 65.44 98 GLY A C 1
ATOM 690 O O . GLY A 1 98 ? 25.911 -11.363 -15.384 1.00 65.44 98 GLY A O 1
ATOM 691 N N . PRO A 1 99 ? 26.141 -9.692 -13.870 1.00 81.50 99 PRO A N 1
ATOM 692 C CA . PRO A 1 99 ? 25.065 -10.171 -13.001 1.00 81.50 99 PRO A CA 1
ATOM 693 C C . PRO A 1 99 ? 23.801 -10.395 -13.833 1.00 81.50 99 PRO A C 1
ATOM 695 O O . PRO A 1 99 ? 23.306 -9.467 -14.476 1.00 81.50 99 PRO A O 1
ATOM 698 N N . GLN A 1 100 ? 23.303 -11.633 -13.884 1.00 88.12 100 GLN A N 1
ATOM 699 C CA . GLN A 1 100 ? 22.189 -12.016 -14.760 1.00 88.12 100 GLN A CA 1
ATOM 700 C C . GLN A 1 100 ? 20.970 -11.107 -14.547 1.00 88.12 100 GLN A C 1
ATOM 702 O O . GLN A 1 100 ? 20.362 -10.645 -15.510 1.00 88.12 100 GLN A O 1
ATOM 707 N N . ALA A 1 101 ? 20.682 -10.758 -13.291 1.00 87.94 101 ALA A N 1
ATOM 708 C CA . ALA A 1 101 ? 19.627 -9.818 -12.932 1.00 87.94 101 ALA A CA 1
ATOM 709 C C . ALA A 1 101 ? 19.813 -8.420 -13.553 1.00 87.94 101 ALA A C 1
ATOM 711 O O . ALA A 1 101 ? 18.837 -7.827 -13.996 1.00 87.94 101 ALA A O 1
ATOM 712 N N . ALA A 1 102 ? 21.045 -7.909 -13.649 1.00 90.56 102 ALA A N 1
ATOM 713 C CA . ALA A 1 102 ? 21.328 -6.612 -14.269 1.00 90.56 102 ALA A CA 1
ATOM 714 C C . ALA A 1 102 ? 21.040 -6.623 -15.777 1.00 90.56 102 ALA A C 1
ATOM 716 O O . ALA A 1 102 ? 20.467 -5.674 -16.307 1.00 90.56 102 ALA A O 1
ATOM 717 N N . ARG A 1 103 ? 21.397 -7.718 -16.460 1.00 91.50 103 ARG A N 1
ATOM 718 C CA . ARG A 1 103 ? 21.104 -7.904 -17.890 1.00 91.50 103 ARG A CA 1
ATOM 719 C C . ARG A 1 103 ? 19.603 -8.016 -18.148 1.00 91.50 103 ARG A C 1
ATOM 721 O O . ARG A 1 103 ? 19.100 -7.395 -19.077 1.00 91.50 103 ARG A O 1
ATOM 728 N N . LEU A 1 104 ? 18.885 -8.759 -17.306 1.00 93.25 104 LEU A N 1
ATOM 729 C CA . LEU A 1 104 ? 17.425 -8.865 -17.385 1.00 93.25 104 LEU A CA 1
ATOM 730 C C . LEU A 1 104 ? 16.735 -7.527 -17.088 1.00 93.25 104 LEU A C 1
ATOM 732 O O . LEU A 1 104 ? 15.786 -7.170 -17.777 1.00 93.25 104 LEU A O 1
ATOM 736 N N . ASP A 1 105 ? 17.230 -6.761 -16.113 1.00 92.94 105 ASP A N 1
ATOM 737 C CA . ASP A 1 105 ? 16.740 -5.408 -15.838 1.00 92.94 105 ASP A CA 1
ATOM 738 C C . ASP A 1 105 ? 16.938 -4.484 -17.052 1.00 92.94 105 ASP A C 1
ATOM 740 O O . ASP A 1 105 ? 16.021 -3.747 -17.408 1.00 92.94 105 ASP A O 1
ATOM 744 N N . ALA A 1 106 ? 18.104 -4.535 -17.705 1.00 92.50 106 ALA A N 1
ATOM 745 C CA . ALA A 1 106 ? 18.379 -3.758 -18.914 1.00 92.50 106 ALA A CA 1
ATOM 746 C C . ALA A 1 106 ? 17.488 -4.185 -20.095 1.00 92.50 106 ALA A C 1
ATOM 748 O O . ALA A 1 106 ? 17.026 -3.345 -20.864 1.00 92.50 106 ALA A O 1
ATOM 749 N N . ALA A 1 107 ? 17.187 -5.480 -20.221 1.00 93.31 107 ALA A N 1
ATOM 750 C CA . ALA A 1 107 ? 16.246 -5.973 -21.223 1.00 93.31 107 ALA A CA 1
ATOM 751 C C . ALA A 1 107 ? 14.818 -5.460 -20.964 1.00 93.31 107 ALA A C 1
ATOM 753 O O . ALA A 1 107 ? 14.159 -4.986 -21.892 1.00 93.31 107 ALA A O 1
ATOM 754 N N . ASP A 1 108 ? 14.363 -5.481 -19.705 1.00 94.94 108 ASP A N 1
ATOM 755 C CA . ASP A 1 108 ? 13.060 -4.938 -19.310 1.00 94.94 108 ASP A CA 1
ATOM 756 C C . ASP A 1 108 ? 12.952 -3.442 -19.671 1.00 94.94 108 ASP A C 1
ATOM 758 O O . ASP A 1 108 ? 11.891 -2.971 -20.089 1.00 94.94 108 ASP A O 1
ATOM 762 N N . GLU A 1 109 ? 14.046 -2.676 -19.566 1.00 91.88 109 GLU A N 1
ATOM 763 C CA . GLU A 1 109 ? 14.066 -1.240 -19.874 1.00 91.88 109 GLU A CA 1
ATOM 764 C C . GLU A 1 109 ? 13.673 -0.899 -21.317 1.00 91.88 109 GLU A C 1
ATOM 766 O O . GLU A 1 109 ? 13.171 0.209 -21.541 1.00 91.88 109 GLU A O 1
ATOM 771 N N . ASN A 1 110 ? 13.817 -1.835 -22.257 1.00 92.62 110 ASN A N 1
ATOM 772 C CA . ASN A 1 110 ? 13.438 -1.648 -23.658 1.00 92.62 110 ASN A CA 1
ATOM 773 C C . ASN A 1 110 ? 11.920 -1.647 -23.883 1.00 92.62 110 ASN A C 1
ATOM 775 O O . ASN A 1 110 ? 11.456 -1.217 -24.942 1.00 92.62 110 ASN A O 1
ATOM 779 N N . ASN A 1 111 ? 11.124 -2.070 -22.895 1.00 95.19 111 ASN A N 1
ATOM 780 C CA . ASN A 1 111 ? 9.673 -2.065 -23.017 1.00 95.19 111 ASN A CA 1
ATOM 781 C C . ASN A 1 111 ? 9.150 -0.630 -23.281 1.00 95.19 111 ASN A C 1
ATOM 783 O O . ASN A 1 111 ? 9.445 0.297 -22.514 1.00 95.19 111 ASN A O 1
ATOM 787 N N . PRO A 1 112 ? 8.344 -0.413 -24.339 1.00 95.81 112 PRO A N 1
ATOM 788 C CA . PRO A 1 112 ? 7.906 0.925 -24.734 1.00 95.81 112 PRO A CA 1
ATOM 789 C C . PRO A 1 112 ? 7.058 1.619 -23.661 1.00 95.81 112 PRO A C 1
ATOM 791 O O . PRO A 1 112 ? 7.151 2.838 -23.505 1.00 95.81 112 PRO A O 1
ATOM 794 N N . LEU A 1 113 ? 6.269 0.865 -22.888 1.00 96.12 113 LEU A N 1
ATOM 795 C CA . LEU A 1 113 ? 5.474 1.422 -21.791 1.00 96.12 113 LEU A CA 1
ATOM 796 C C . LEU A 1 113 ? 6.373 1.898 -20.647 1.00 96.12 113 LEU A C 1
ATOM 798 O O . LEU A 1 113 ? 6.163 2.993 -20.134 1.00 96.12 113 LEU A O 1
ATOM 802 N N . LEU A 1 114 ? 7.429 1.144 -20.321 1.00 96.56 114 LEU A N 1
ATOM 803 C CA . LEU A 1 114 ? 8.428 1.544 -19.325 1.00 96.56 114 LEU A CA 1
ATOM 804 C C . LEU A 1 114 ? 9.176 2.817 -19.736 1.00 96.56 114 LEU A C 1
ATOM 806 O O . LEU A 1 114 ? 9.361 3.719 -18.919 1.00 96.56 114 LEU A O 1
ATOM 810 N N . ARG A 1 115 ? 9.577 2.929 -21.009 1.00 96.25 115 ARG A N 1
ATOM 811 C CA . ARG A 1 115 ? 10.237 4.139 -21.528 1.00 96.25 115 ARG A CA 1
ATOM 812 C C . ARG A 1 115 ? 9.339 5.373 -21.413 1.00 96.25 115 ARG A C 1
ATOM 814 O O . ARG A 1 115 ? 9.811 6.423 -20.977 1.00 96.25 115 ARG A O 1
ATOM 821 N N . ARG A 1 116 ? 8.051 5.240 -21.754 1.00 97.38 116 ARG A N 1
ATOM 822 C CA . ARG A 1 116 ? 7.049 6.313 -21.613 1.00 97.38 116 ARG A CA 1
ATOM 823 C C . ARG A 1 116 ? 6.787 6.664 -20.145 1.00 97.38 116 ARG A C 1
ATOM 825 O O . ARG A 1 116 ? 6.781 7.843 -19.807 1.00 97.38 116 ARG A O 1
ATOM 832 N N . ALA A 1 117 ? 6.648 5.667 -19.269 1.00 97.56 117 ALA A N 1
ATOM 833 C CA . ALA A 1 117 ? 6.451 5.873 -17.833 1.00 97.56 117 ALA A CA 1
ATOM 834 C C . ALA A 1 117 ? 7.628 6.634 -17.200 1.00 97.56 117 ALA A C 1
ATOM 836 O O . ALA A 1 117 ? 7.427 7.609 -16.478 1.00 97.56 117 ALA A O 1
ATOM 837 N N . ARG A 1 118 ? 8.873 6.261 -17.535 1.00 96.19 118 ARG A N 1
ATOM 838 C CA . ARG A 1 118 ? 10.074 6.989 -17.090 1.00 96.19 118 ARG A CA 1
ATOM 839 C C . ARG A 1 118 ? 10.133 8.415 -17.630 1.00 96.19 118 ARG A C 1
ATOM 841 O O . ARG A 1 118 ? 10.595 9.300 -16.918 1.00 96.19 118 ARG A O 1
ATOM 848 N N . ALA A 1 119 ? 9.676 8.651 -18.862 1.00 97.06 119 ALA A N 1
ATOM 849 C CA . ALA A 1 119 ? 9.589 10.002 -19.409 1.00 97.06 119 ALA A CA 1
ATOM 850 C C . ALA A 1 119 ? 8.614 10.875 -18.602 1.00 97.06 119 ALA A C 1
ATOM 852 O O . ALA A 1 119 ? 9.002 11.966 -18.199 1.00 97.06 119 ALA A O 1
ATOM 853 N N . ARG A 1 120 ? 7.418 10.362 -18.271 1.00 97.81 120 ARG A N 1
ATOM 854 C CA . ARG A 1 120 ? 6.464 11.052 -17.382 1.00 97.81 120 ARG A CA 1
ATOM 855 C C . ARG A 1 120 ? 7.045 11.302 -15.990 1.00 97.81 120 ARG A C 1
ATOM 857 O O . ARG A 1 120 ? 6.984 12.419 -15.498 1.00 97.81 120 ARG A O 1
ATOM 864 N N . ARG A 1 121 ? 7.727 10.311 -15.406 1.00 97.19 121 ARG A N 1
ATOM 865 C CA . ARG A 1 121 ? 8.412 10.473 -14.112 1.00 97.19 121 ARG A CA 1
ATOM 866 C C . ARG A 1 121 ? 9.469 11.584 -14.141 1.00 97.19 121 ARG A C 1
ATOM 868 O O . ARG A 1 121 ? 9.579 12.323 -13.172 1.00 97.19 121 ARG A O 1
ATOM 875 N N . ARG A 1 122 ? 10.246 11.717 -15.225 1.00 96.94 122 ARG A N 1
ATOM 876 C CA . ARG A 1 122 ? 11.217 12.822 -15.383 1.00 96.94 122 ARG A CA 1
ATOM 877 C C . ARG A 1 122 ? 10.544 14.189 -15.481 1.00 96.94 122 ARG A C 1
ATOM 879 O O . ARG A 1 122 ? 11.133 15.169 -15.055 1.00 96.94 122 ARG A O 1
ATOM 886 N N . MET A 1 123 ? 9.321 14.234 -16.001 1.00 97.38 123 MET A N 1
ATOM 887 C CA . MET A 1 123 ? 8.470 15.428 -16.011 1.00 97.38 123 MET A CA 1
ATOM 888 C C . MET A 1 123 ? 7.773 15.668 -14.660 1.00 97.38 123 MET A C 1
ATOM 890 O O . MET A 1 123 ? 6.895 16.516 -14.590 1.00 97.38 123 MET A O 1
ATOM 894 N N . GLN A 1 124 ? 8.107 14.898 -13.614 1.00 96.31 124 GLN A N 1
ATOM 895 C CA . GLN A 1 124 ? 7.437 14.900 -12.304 1.00 96.31 124 GLN A CA 1
ATOM 896 C C . GLN A 1 124 ? 5.934 14.564 -12.352 1.00 96.31 124 GLN A C 1
ATOM 898 O O . GLN A 1 124 ? 5.238 14.652 -11.344 1.00 96.31 124 GLN A O 1
ATOM 903 N N . ASP A 1 125 ? 5.432 14.078 -13.491 1.00 97.50 125 ASP A N 1
ATOM 904 C CA . ASP A 1 125 ? 4.092 13.510 -13.613 1.00 97.50 125 ASP A CA 1
ATOM 905 C C . ASP A 1 125 ? 4.096 12.078 -13.056 1.00 97.50 125 ASP A C 1
ATOM 907 O O . ASP A 1 125 ? 4.191 11.080 -13.783 1.00 97.50 125 ASP A O 1
ATOM 911 N N . PHE A 1 126 ? 4.074 11.981 -11.726 1.00 97.25 126 PHE A N 1
ATOM 912 C CA . PHE A 1 126 ? 4.129 10.707 -11.017 1.00 97.25 126 PHE A CA 1
ATOM 913 C C . PHE A 1 126 ? 2.856 9.881 -11.205 1.00 97.25 126 PHE A C 1
ATOM 915 O O . PHE A 1 126 ? 2.946 8.662 -11.327 1.00 97.25 126 PHE A O 1
ATOM 922 N N . ASP A 1 127 ? 1.686 10.518 -11.283 1.00 97.12 127 ASP A N 1
ATOM 923 C CA . ASP A 1 127 ? 0.415 9.827 -11.517 1.00 97.12 127 ASP A CA 1
ATOM 924 C C . ASP A 1 127 ? 0.355 9.214 -12.916 1.00 97.12 127 ASP A C 1
ATOM 926 O O . ASP A 1 127 ? 0.075 8.020 -13.058 1.00 97.12 127 ASP A O 1
ATOM 930 N N . GLY A 1 128 ? 0.711 9.982 -13.950 1.00 97.50 128 GLY A N 1
ATOM 931 C CA . GLY A 1 128 ? 0.802 9.469 -15.313 1.00 97.50 128 GLY A CA 1
ATOM 932 C C . GLY A 1 128 ? 1.874 8.389 -15.461 1.00 97.50 128 GLY A C 1
ATOM 933 O O . GLY A 1 128 ? 1.669 7.403 -16.176 1.00 97.50 128 GLY A O 1
ATOM 934 N N . ALA A 1 12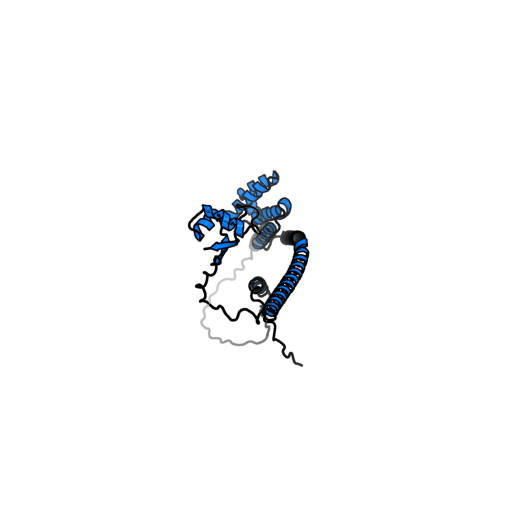9 ? 2.999 8.515 -14.748 1.00 98.19 129 ALA A N 1
ATOM 935 C CA . ALA A 1 129 ? 4.017 7.470 -14.701 1.00 98.19 129 ALA A CA 1
ATOM 936 C C . ALA A 1 129 ? 3.477 6.175 -14.074 1.00 98.19 129 ALA A C 1
ATOM 938 O O . ALA A 1 129 ? 3.623 5.111 -14.676 1.00 98.19 129 ALA A O 1
ATOM 939 N N . ILE A 1 130 ? 2.827 6.252 -12.906 1.00 98.00 130 ILE A N 1
ATOM 940 C CA . ILE A 1 130 ? 2.231 5.097 -12.215 1.00 98.00 130 ILE A CA 1
ATOM 941 C C . ILE A 1 130 ? 1.167 4.430 -13.090 1.00 98.00 130 ILE A C 1
ATOM 943 O O . ILE A 1 130 ? 1.187 3.209 -13.233 1.00 98.00 130 ILE A O 1
ATOM 947 N N . ALA A 1 131 ? 0.293 5.203 -13.739 1.00 97.69 131 ALA A N 1
ATOM 948 C CA . ALA A 1 131 ? -0.713 4.664 -14.652 1.00 97.69 131 ALA A CA 1
ATOM 949 C C . ALA A 1 131 ? -0.076 3.860 -15.801 1.00 97.69 131 ALA A C 1
ATOM 951 O O . ALA A 1 131 ? -0.523 2.759 -16.127 1.00 97.69 131 ALA A O 1
ATOM 952 N N . LEU A 1 132 ? 1.015 4.368 -16.384 1.00 98.19 132 LEU A N 1
ATOM 953 C CA . LEU A 1 132 ? 1.755 3.664 -17.433 1.00 98.19 132 LEU A CA 1
ATOM 954 C C . LEU A 1 132 ? 2.492 2.421 -16.913 1.00 98.19 132 LEU A C 1
ATOM 956 O O . LEU A 1 132 ? 2.519 1.409 -17.616 1.00 98.19 132 LEU A O 1
ATOM 960 N N . TYR A 1 133 ? 3.063 2.464 -15.704 1.00 98.00 133 TYR A N 1
ATOM 961 C CA . TYR A 1 133 ? 3.655 1.282 -15.067 1.00 98.00 133 TYR A CA 1
ATOM 962 C C . TYR A 1 133 ? 2.604 0.200 -14.806 1.00 98.00 133 TYR A C 1
ATOM 964 O O . TYR A 1 133 ? 2.839 -0.958 -15.143 1.00 98.00 133 TYR A O 1
ATOM 972 N N . ASN A 1 134 ? 1.434 0.566 -14.280 1.00 96.81 134 ASN A N 1
ATOM 973 C CA . ASN A 1 134 ? 0.345 -0.373 -14.012 1.00 96.81 134 ASN A CA 1
ATOM 974 C C . ASN A 1 134 ? -0.174 -1.008 -15.303 1.00 96.81 134 ASN A C 1
ATOM 976 O O . ASN A 1 134 ? -0.245 -2.229 -15.390 1.00 96.81 134 ASN A O 1
ATOM 980 N N . ARG A 1 135 ? -0.378 -0.215 -16.360 1.00 97.88 135 ARG A N 1
ATOM 981 C CA . ARG A 1 135 ? -0.724 -0.742 -17.689 1.00 97.88 135 ARG A CA 1
ATOM 982 C C . ARG A 1 135 ? 0.343 -1.695 -18.244 1.00 97.88 135 ARG A C 1
ATOM 984 O O . ARG A 1 135 ? 0.025 -2.660 -18.939 1.00 97.88 135 ARG A O 1
ATOM 991 N N . ALA A 1 136 ? 1.623 -1.439 -17.963 1.00 97.50 136 ALA A N 1
ATOM 992 C CA . ALA A 1 136 ? 2.696 -2.358 -18.335 1.00 97.50 136 ALA A CA 1
ATOM 993 C C . ALA A 1 136 ? 2.613 -3.675 -17.551 1.00 97.50 136 ALA A C 1
ATOM 995 O O . ALA A 1 136 ? 2.814 -4.732 -18.143 1.00 97.50 136 ALA A O 1
ATOM 996 N N . LEU A 1 137 ? 2.292 -3.617 -16.257 1.00 97.38 137 LEU A N 1
ATOM 997 C CA . LEU A 1 137 ? 2.147 -4.784 -15.385 1.00 97.38 137 LEU A CA 1
ATOM 998 C C . LEU A 1 137 ? 0.883 -5.604 -15.674 1.00 97.38 137 LEU A C 1
ATOM 1000 O O . LEU A 1 137 ? 0.927 -6.822 -15.544 1.00 97.38 137 LEU A O 1
ATOM 1004 N N . GLU A 1 138 ? -0.202 -4.978 -16.131 1.00 96.69 138 GLU A N 1
ATOM 1005 C CA . GLU A 1 138 ? -1.403 -5.676 -16.615 1.00 96.69 138 GLU A CA 1
ATOM 1006 C C . GLU A 1 138 ? -1.081 -6.574 -17.813 1.00 96.69 138 GLU A C 1
ATOM 1008 O O . GLU A 1 138 ? -1.501 -7.728 -17.872 1.00 96.69 138 GLU A O 1
ATOM 1013 N N . ARG A 1 139 ? -0.290 -6.062 -18.764 1.00 96.88 139 ARG A N 1
ATOM 1014 C CA . ARG A 1 139 ? 0.101 -6.817 -19.960 1.00 96.88 139 ARG A CA 1
ATOM 1015 C C . ARG A 1 139 ? 1.267 -7.771 -19.709 1.00 96.88 139 ARG A C 1
ATOM 1017 O O . ARG A 1 139 ? 1.333 -8.836 -20.315 1.00 96.88 139 ARG A O 1
ATOM 1024 N N . TYR A 1 140 ? 2.198 -7.384 -18.842 1.00 96.31 140 TYR A N 1
ATOM 1025 C CA . TYR A 1 140 ? 3.418 -8.129 -18.547 1.00 96.31 140 TYR A CA 1
ATOM 1026 C C . TYR A 1 140 ? 3.589 -8.305 -17.024 1.00 96.31 140 TYR A C 1
ATOM 1028 O O . TYR A 1 140 ? 4.437 -7.646 -16.417 1.00 96.31 140 TYR A O 1
ATOM 1036 N N . PRO A 1 141 ? 2.856 -9.239 -16.383 1.00 96.75 141 PRO A N 1
ATOM 1037 C CA . PRO A 1 141 ? 2.848 -9.389 -14.918 1.00 96.75 141 PRO A CA 1
ATOM 1038 C C . PRO A 1 141 ? 4.173 -9.852 -14.289 1.00 96.75 141 PRO A C 1
ATOM 1040 O O . PRO A 1 141 ? 4.314 -9.891 -13.069 1.00 96.75 141 PRO A O 1
ATOM 1043 N N . ARG A 1 142 ? 5.140 -10.276 -15.112 1.00 95.94 142 ARG A N 1
ATOM 1044 C CA . ARG A 1 142 ? 6.489 -10.695 -14.690 1.00 95.94 142 ARG A CA 1
ATOM 1045 C C . ARG A 1 142 ? 7.567 -9.657 -15.021 1.00 95.94 142 ARG A C 1
ATOM 1047 O O . ARG A 1 142 ? 8.754 -9.964 -14.932 1.00 95.94 142 ARG A O 1
ATOM 1054 N N . LEU A 1 143 ? 7.170 -8.446 -15.414 1.00 97.06 143 LEU A N 1
ATOM 1055 C CA . LEU A 1 143 ? 8.083 -7.355 -15.745 1.00 97.06 143 LEU A CA 1
ATOM 1056 C C . LEU A 1 143 ? 8.709 -6.795 -14.462 1.00 97.06 143 LEU A C 1
ATOM 1058 O O . LEU A 1 143 ? 8.198 -5.851 -13.856 1.00 97.06 143 LEU A O 1
ATOM 1062 N N . ALA A 1 144 ? 9.814 -7.407 -14.032 1.00 97.25 144 ALA A N 1
ATOM 1063 C CA . ALA A 1 144 ? 10.443 -7.117 -12.749 1.00 97.25 144 ALA A CA 1
ATOM 1064 C C . ALA A 1 144 ? 10.795 -5.635 -12.629 1.00 97.25 144 ALA A C 1
ATOM 1066 O O . ALA A 1 144 ? 10.443 -4.997 -11.636 1.00 97.25 144 ALA A O 1
ATOM 1067 N N . ARG A 1 145 ? 11.406 -5.041 -13.662 1.00 96.12 145 ARG A N 1
ATOM 1068 C CA . ARG A 1 145 ? 11.787 -3.628 -13.590 1.00 96.12 145 ARG A CA 1
ATOM 1069 C C . ARG A 1 145 ? 10.603 -2.689 -13.340 1.00 96.12 145 ARG A C 1
ATOM 1071 O O . ARG A 1 145 ? 10.767 -1.716 -12.613 1.00 96.12 145 ARG A O 1
ATOM 1078 N N . ALA A 1 146 ? 9.416 -2.982 -13.875 1.00 97.56 146 ALA A N 1
ATOM 1079 C CA . ALA A 1 146 ? 8.223 -2.173 -13.613 1.00 97.56 146 ALA A CA 1
ATOM 1080 C C . ALA A 1 146 ? 7.797 -2.230 -12.142 1.00 97.56 146 ALA A C 1
ATOM 1082 O O . ALA A 1 146 ? 7.482 -1.189 -11.572 1.00 97.56 146 ALA A O 1
ATOM 1083 N N . HIS A 1 147 ? 7.873 -3.406 -11.509 1.00 98.25 147 HIS A N 1
ATOM 1084 C CA . HIS A 1 147 ? 7.656 -3.541 -10.068 1.00 98.25 147 HIS A CA 1
ATOM 1085 C C . HIS A 1 147 ? 8.647 -2.691 -9.254 1.00 98.25 147 HIS A C 1
ATOM 1087 O O . HIS A 1 147 ? 8.233 -1.973 -8.349 1.00 98.25 147 HIS A O 1
ATOM 1093 N N . LEU A 1 148 ? 9.937 -2.696 -9.600 1.00 97.75 148 LEU A N 1
ATOM 1094 C CA . LEU A 1 148 ? 10.927 -1.873 -8.893 1.00 97.75 148 LEU A CA 1
ATOM 1095 C C . LEU A 1 148 ? 10.633 -0.368 -9.014 1.00 97.75 148 LEU A C 1
ATOM 1097 O O . LEU A 1 148 ? 10.654 0.352 -8.017 1.00 97.75 148 LEU A O 1
ATOM 1101 N N . GLU A 1 149 ? 10.352 0.107 -10.230 1.00 97.12 149 GLU A N 1
ATOM 1102 C CA . GLU A 1 149 ? 10.128 1.533 -10.497 1.00 97.12 149 GLU A CA 1
ATOM 1103 C C . GLU A 1 149 ? 8.839 2.052 -9.850 1.00 97.12 149 GLU A C 1
ATOM 1105 O O . GLU A 1 149 ? 8.846 3.114 -9.226 1.00 97.12 149 GLU A O 1
ATOM 1110 N N . VAL A 1 150 ? 7.739 1.302 -9.966 1.00 98.00 150 VAL A N 1
ATOM 1111 C CA . VAL A 1 150 ? 6.460 1.704 -9.369 1.00 98.00 150 VAL A CA 1
ATOM 1112 C C . VAL A 1 150 ? 6.490 1.563 -7.845 1.00 98.00 150 VAL A C 1
ATOM 1114 O O . VAL A 1 150 ? 5.977 2.430 -7.145 1.00 98.00 150 VAL A O 1
ATOM 1117 N N . GLY A 1 151 ? 7.163 0.533 -7.315 1.00 97.75 151 GLY A N 1
ATOM 1118 C CA . GLY A 1 151 ? 7.358 0.354 -5.875 1.00 97.75 151 GLY A CA 1
ATOM 1119 C C . GLY A 1 151 ? 8.140 1.510 -5.249 1.00 97.75 151 GLY A C 1
ATOM 1120 O O . GLY A 1 151 ? 7.758 2.005 -4.192 1.00 97.75 151 GLY A O 1
ATOM 1121 N N . SER A 1 152 ? 9.174 2.004 -5.941 1.00 97.00 152 SER A N 1
ATOM 1122 C CA . SER A 1 152 ? 9.897 3.217 -5.542 1.00 97.00 152 SER A CA 1
ATOM 1123 C C . SER A 1 152 ? 8.984 4.441 -5.491 1.00 97.00 152 SER A C 1
ATOM 1125 O O . SER A 1 152 ? 9.030 5.179 -4.513 1.00 97.00 152 SER A O 1
ATOM 1127 N N . LEU A 1 153 ? 8.160 4.660 -6.522 1.00 97.38 153 LEU A N 1
ATOM 1128 C CA . LEU A 1 153 ? 7.253 5.813 -6.585 1.00 97.38 153 LEU A CA 1
ATOM 1129 C C . LEU A 1 153 ? 6.174 5.766 -5.501 1.00 97.38 153 LEU A C 1
ATOM 1131 O O . LEU A 1 153 ? 5.842 6.797 -4.915 1.00 97.38 153 LEU A O 1
ATOM 1135 N N . TYR A 1 154 ? 5.644 4.578 -5.203 1.00 97.88 154 TYR A N 1
ATOM 1136 C CA . TYR A 1 154 ? 4.704 4.417 -4.100 1.00 97.88 154 TYR A CA 1
ATOM 1137 C C . TYR A 1 154 ? 5.354 4.722 -2.747 1.00 97.88 154 TYR A C 1
ATOM 1139 O O . TYR A 1 154 ? 4.717 5.357 -1.910 1.00 97.88 154 TYR A O 1
ATOM 1147 N N . ALA A 1 155 ? 6.618 4.335 -2.550 1.00 96.19 155 ALA A N 1
ATOM 1148 C CA . ALA A 1 155 ? 7.341 4.583 -1.305 1.00 96.19 155 ALA A CA 1
ATOM 1149 C C . ALA A 1 155 ? 7.675 6.067 -1.084 1.00 96.19 155 ALA A C 1
ATOM 1151 O O . ALA A 1 155 ? 7.559 6.546 0.044 1.00 96.19 155 ALA A O 1
ATOM 1152 N N . THR A 1 156 ? 8.109 6.783 -2.129 1.00 94.00 156 THR A N 1
ATOM 1153 C CA . THR A 1 156 ? 8.606 8.165 -2.003 1.00 94.00 156 THR A CA 1
ATOM 1154 C C . THR A 1 156 ? 7.520 9.207 -2.235 1.00 94.00 156 THR A C 1
ATOM 1156 O O . THR A 1 156 ? 7.284 10.040 -1.363 1.00 94.00 156 THR A O 1
ATOM 1159 N N . GLU A 1 157 ? 6.829 9.138 -3.374 1.00 95.25 157 GLU A N 1
ATOM 1160 C CA . GLU A 1 157 ? 5.922 10.202 -3.824 1.00 95.25 157 GLU A CA 1
ATOM 1161 C C . GLU A 1 157 ? 4.527 10.042 -3.233 1.00 95.25 157 GLU A C 1
ATOM 1163 O O . GLU A 1 157 ? 3.942 10.989 -2.712 1.00 95.25 157 GLU A O 1
ATOM 1168 N N . LYS A 1 158 ? 3.975 8.825 -3.304 1.00 94.56 158 LYS A N 1
ATOM 1169 C CA . LYS A 1 158 ? 2.597 8.565 -2.860 1.00 94.56 158 LYS A CA 1
ATOM 1170 C C . LYS A 1 158 ? 2.492 8.223 -1.382 1.00 94.56 158 LYS A C 1
ATOM 1172 O O . LYS A 1 158 ? 1.395 8.310 -0.839 1.00 94.56 158 LYS A O 1
ATOM 1177 N N . LYS A 1 159 ? 3.607 7.836 -0.750 1.00 94.75 159 LYS A N 1
ATOM 1178 C CA . LYS A 1 159 ? 3.658 7.323 0.629 1.00 94.75 159 LYS A CA 1
ATOM 1179 C C . LYS A 1 159 ? 2.661 6.178 0.866 1.00 94.75 159 LYS A C 1
ATOM 1181 O O . LYS A 1 159 ? 2.189 5.965 1.975 1.00 94.75 159 LYS A O 1
ATOM 1186 N N . ASP A 1 160 ? 2.353 5.421 -0.187 1.00 96.00 160 ASP A N 1
ATOM 1187 C CA . ASP A 1 160 ? 1.545 4.210 -0.099 1.00 96.00 160 ASP A CA 1
ATOM 1188 C C . ASP A 1 160 ? 2.478 3.035 0.172 1.00 96.00 160 ASP A C 1
ATOM 1190 O O . ASP A 1 160 ? 2.952 2.334 -0.730 1.00 96.00 160 ASP A O 1
ATOM 1194 N N . TYR A 1 161 ? 2.788 2.861 1.451 1.00 96.88 161 TYR A N 1
ATOM 1195 C CA . TYR A 1 161 ? 3.754 1.869 1.898 1.00 96.88 161 TYR A CA 1
ATOM 1196 C C . TYR A 1 161 ? 3.298 0.433 1.622 1.00 96.88 161 TYR A C 1
ATOM 1198 O O . TYR A 1 161 ? 4.134 -0.431 1.372 1.00 96.88 161 TYR A O 1
ATOM 1206 N N . VAL A 1 162 ? 1.987 0.173 1.590 1.00 96.81 162 VAL A N 1
ATOM 1207 C CA . VAL A 1 162 ? 1.443 -1.165 1.317 1.00 96.81 162 VAL A CA 1
ATOM 1208 C C . VAL A 1 162 ? 1.725 -1.563 -0.129 1.00 96.81 162 VAL A C 1
ATOM 1210 O O . VAL A 1 162 ? 2.313 -2.619 -0.380 1.00 96.81 162 VAL A O 1
ATOM 1213 N N . ARG A 1 163 ? 1.365 -0.703 -1.093 1.00 97.69 163 ARG A N 1
ATOM 1214 C CA . ARG A 1 163 ? 1.657 -0.962 -2.510 1.00 97.69 163 ARG A CA 1
ATOM 1215 C C . ARG A 1 163 ? 3.160 -0.995 -2.764 1.00 97.69 163 ARG A C 1
ATOM 1217 O O . ARG A 1 163 ? 3.630 -1.858 -3.506 1.00 97.69 163 ARG A O 1
ATOM 1224 N N . ALA A 1 164 ? 3.924 -0.115 -2.118 1.00 98.12 164 ALA A N 1
ATOM 1225 C CA . ALA A 1 164 ? 5.379 -0.118 -2.216 1.00 98.12 164 ALA A CA 1
ATOM 1226 C C . ALA A 1 164 ? 5.983 -1.471 -1.810 1.00 98.12 164 ALA A C 1
ATOM 1228 O O . ALA A 1 164 ? 6.702 -2.076 -2.605 1.00 98.12 164 ALA A O 1
ATOM 1229 N N . VAL A 1 165 ? 5.653 -1.977 -0.616 1.00 98.38 165 VAL A N 1
ATOM 1230 C CA . VAL A 1 165 ? 6.158 -3.266 -0.114 1.00 98.38 165 VAL A CA 1
ATOM 1231 C C . VAL A 1 165 ? 5.796 -4.402 -1.068 1.00 98.38 165 VAL A C 1
ATOM 1233 O O . VAL A 1 165 ? 6.680 -5.172 -1.442 1.00 98.38 165 VAL A O 1
ATOM 1236 N N . TYR A 1 166 ? 4.545 -4.458 -1.539 1.00 97.75 166 TYR A N 1
ATOM 1237 C CA . TYR A 1 166 ? 4.099 -5.467 -2.503 1.00 97.75 166 TYR A CA 1
ATOM 1238 C C . TYR A 1 166 ? 4.967 -5.491 -3.772 1.00 97.75 166 TYR A C 1
ATOM 1240 O O . TYR A 1 166 ? 5.505 -6.534 -4.151 1.00 97.75 166 TYR A O 1
ATOM 1248 N N . HIS A 1 167 ? 5.142 -4.342 -4.433 1.00 98.44 167 HIS A N 1
ATOM 1249 C CA . HIS A 1 167 ? 5.908 -4.293 -5.677 1.00 98.44 167 HIS A CA 1
ATOM 1250 C C . HIS A 1 167 ? 7.404 -4.575 -5.444 1.00 98.44 167 HIS A C 1
ATOM 1252 O O . HIS A 1 167 ? 8.029 -5.274 -6.242 1.00 98.44 167 HIS A O 1
ATOM 1258 N N . LEU A 1 168 ? 7.981 -4.103 -4.338 1.00 98.50 168 LEU A N 1
ATOM 1259 C CA . LEU A 1 168 ? 9.384 -4.361 -4.006 1.00 98.50 168 LEU A CA 1
ATOM 1260 C C . LEU A 1 168 ? 9.648 -5.844 -3.697 1.00 98.50 168 LEU A C 1
ATOM 1262 O O . LEU A 1 168 ? 10.630 -6.403 -4.188 1.00 98.50 168 LEU A O 1
ATOM 1266 N N . GLN A 1 169 ? 8.758 -6.506 -2.952 1.00 98.38 169 GLN A N 1
ATOM 1267 C CA . GLN A 1 169 ? 8.828 -7.952 -2.719 1.00 98.38 169 GLN A CA 1
ATOM 1268 C C . GLN A 1 169 ? 8.721 -8.721 -4.036 1.00 98.38 169 GLN A C 1
ATOM 1270 O O . GLN A 1 169 ? 9.551 -9.586 -4.318 1.00 98.38 169 GLN A O 1
ATOM 1275 N N . ARG A 1 170 ? 7.777 -8.332 -4.902 1.00 98.44 170 ARG A N 1
ATOM 1276 C CA . ARG A 1 170 ? 7.600 -8.966 -6.209 1.00 98.44 170 ARG A CA 1
ATOM 1277 C C . ARG A 1 170 ? 8.838 -8.850 -7.102 1.00 98.44 170 ARG A C 1
ATOM 1279 O O . ARG A 1 170 ? 9.161 -9.792 -7.821 1.00 98.44 170 ARG A O 1
ATOM 1286 N N . TYR A 1 171 ? 9.572 -7.737 -7.043 1.00 98.31 171 TYR A N 1
ATOM 1287 C CA . TYR A 1 171 ? 10.860 -7.625 -7.733 1.00 98.31 171 TYR A CA 1
ATOM 1288 C C . TYR A 1 171 ? 11.885 -8.639 -7.203 1.00 98.31 171 TYR A C 1
ATOM 1290 O O . TYR A 1 171 ? 12.537 -9.309 -8.002 1.00 98.31 171 TYR A O 1
ATOM 1298 N N . LEU A 1 172 ? 12.012 -8.786 -5.879 1.00 97.81 172 LEU A N 1
ATOM 1299 C CA . LEU A 1 172 ? 12.949 -9.739 -5.267 1.00 97.81 172 LEU A CA 1
ATOM 1300 C C . LEU A 1 172 ? 12.598 -11.200 -5.574 1.00 97.81 172 LEU A C 1
ATOM 1302 O O . LEU A 1 172 ? 13.501 -12.025 -5.686 1.00 97.81 172 LEU A O 1
ATOM 1306 N N . GLU A 1 173 ? 11.312 -11.515 -5.740 1.00 97.00 173 GLU A N 1
ATOM 1307 C CA . GLU A 1 173 ? 10.857 -12.829 -6.211 1.00 97.00 173 GLU A CA 1
ATOM 1308 C C . GLU A 1 173 ? 11.260 -13.087 -7.668 1.00 97.00 173 GLU A C 1
ATOM 1310 O O . GLU A 1 173 ? 11.714 -14.176 -8.007 1.00 97.00 173 GLU A O 1
ATOM 1315 N N . LEU A 1 174 ? 11.101 -12.086 -8.540 1.00 96.69 174 LEU A N 1
ATOM 1316 C CA . LEU A 1 174 ? 11.415 -12.201 -9.969 1.00 96.69 174 LEU A CA 1
ATOM 1317 C C . LEU A 1 174 ? 12.921 -12.122 -10.265 1.00 96.69 174 LEU A C 1
ATOM 1319 O O . LEU A 1 174 ? 13.358 -12.530 -11.346 1.00 96.69 174 LEU A O 1
ATOM 1323 N N . ARG A 1 175 ? 13.707 -11.543 -9.352 1.00 96.19 175 ARG A N 1
ATOM 1324 C CA . ARG A 1 175 ? 15.156 -11.334 -9.469 1.00 96.19 175 ARG A CA 1
ATOM 1325 C C . ARG A 1 175 ? 15.849 -11.712 -8.153 1.00 96.19 175 ARG A C 1
ATOM 1327 O O . ARG A 1 175 ? 16.363 -10.829 -7.462 1.00 96.19 175 ARG A O 1
ATOM 1334 N N . PRO A 1 176 ? 15.900 -13.006 -7.790 1.00 94.25 176 PRO A N 1
ATOM 1335 C CA . PRO A 1 176 ? 16.514 -13.417 -6.533 1.00 94.25 176 PRO A CA 1
ATOM 1336 C C . PRO A 1 176 ? 18.011 -13.062 -6.478 1.00 94.25 176 PRO A C 1
ATOM 1338 O O . PRO A 1 176 ? 18.504 -12.606 -5.445 1.00 94.25 176 PRO A O 1
ATOM 1341 N N . ASP A 1 177 ? 18.724 -13.148 -7.593 1.00 91.81 177 ASP A N 1
ATOM 1342 C CA . ASP A 1 177 ? 20.174 -12.910 -7.625 1.00 91.81 177 ASP A CA 1
ATOM 1343 C C . ASP A 1 177 ? 20.532 -11.449 -7.943 1.00 91.81 177 ASP A C 1
ATOM 1345 O O . ASP A 1 177 ? 21.610 -11.140 -8.449 1.00 91.81 177 ASP A O 1
ATOM 1349 N N . THR A 1 178 ? 19.608 -10.517 -7.682 1.00 95.12 178 THR A N 1
ATOM 1350 C CA . THR A 1 178 ? 19.845 -9.085 -7.890 1.00 95.12 178 THR A CA 1
ATOM 1351 C C . THR A 1 1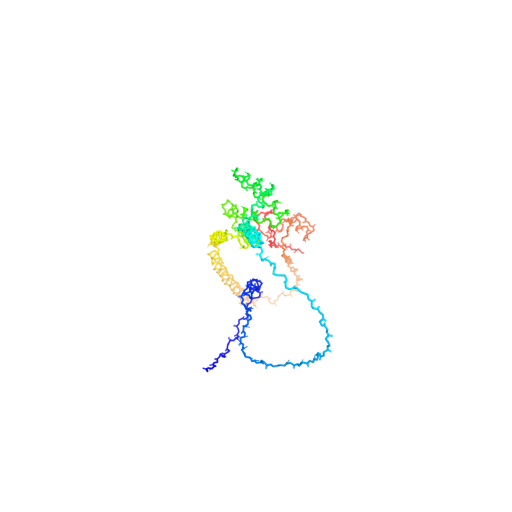78 ? 20.861 -8.527 -6.901 1.00 95.12 178 THR A C 1
ATOM 1353 O O . THR A 1 178 ? 20.736 -8.666 -5.682 1.00 95.12 178 THR A O 1
ATOM 1356 N N . GLN A 1 179 ? 21.822 -7.769 -7.421 1.00 94.25 179 GLN A N 1
ATOM 1357 C CA . GLN A 1 179 ? 22.763 -6.995 -6.616 1.00 94.25 179 GLN A CA 1
ATOM 1358 C C . GLN A 1 179 ? 22.066 -5.900 -5.785 1.00 94.25 179 GLN A C 1
ATOM 1360 O O . GLN A 1 179 ? 22.614 -5.429 -4.792 1.00 94.25 179 GLN A O 1
ATOM 1365 N N . LYS A 1 180 ? 20.831 -5.516 -6.147 1.00 94.56 180 LYS A N 1
ATOM 1366 C CA . LYS A 1 180 ? 20.024 -4.504 -5.440 1.00 94.56 180 LYS A CA 1
ATOM 1367 C C . LYS A 1 180 ? 19.302 -5.060 -4.206 1.00 94.56 180 LYS A C 1
ATOM 1369 O O . LYS A 1 180 ? 18.559 -4.327 -3.559 1.00 94.56 180 LYS A O 1
ATOM 1374 N N . ARG A 1 181 ? 19.485 -6.344 -3.868 1.00 96.12 181 ARG A N 1
ATOM 1375 C CA . ARG A 1 181 ? 18.701 -7.042 -2.837 1.00 96.12 181 ARG A CA 1
ATOM 1376 C C . ARG A 1 181 ? 18.699 -6.318 -1.492 1.00 96.12 181 ARG A C 1
ATOM 1378 O O . ARG A 1 181 ? 17.622 -6.050 -0.968 1.00 96.12 181 ARG A O 1
ATOM 1385 N N . LYS A 1 182 ? 19.880 -5.981 -0.962 1.00 97.25 182 LYS A N 1
ATOM 1386 C CA . LYS A 1 182 ? 20.008 -5.302 0.341 1.00 97.25 182 LYS A CA 1
ATOM 1387 C C . LYS A 1 182 ? 19.309 -3.941 0.336 1.00 97.25 182 LYS A C 1
ATOM 1389 O O . LYS A 1 182 ? 18.465 -3.690 1.185 1.00 97.25 182 LYS A O 1
ATOM 1394 N N . LEU A 1 183 ? 19.565 -3.130 -0.694 1.00 96.94 183 LEU A N 1
ATOM 1395 C CA . LEU A 1 183 ? 18.921 -1.826 -0.876 1.00 96.94 183 LEU A CA 1
ATOM 1396 C C . LEU A 1 183 ? 17.390 -1.941 -0.842 1.00 96.94 183 LEU A C 1
ATOM 1398 O O . LEU A 1 183 ? 16.724 -1.183 -0.146 1.00 96.94 183 LEU A O 1
ATOM 1402 N N . ILE A 1 184 ? 16.826 -2.903 -1.572 1.00 97.94 184 ILE A N 1
ATOM 1403 C CA . ILE A 1 184 ? 15.374 -3.092 -1.654 1.00 97.94 184 ILE A CA 1
ATOM 1404 C C . ILE A 1 184 ? 14.803 -3.610 -0.330 1.00 97.94 184 ILE A C 1
ATOM 1406 O O . ILE A 1 184 ? 13.730 -3.174 0.078 1.00 97.94 184 ILE A O 1
ATOM 1410 N N . GLN A 1 185 ? 15.520 -4.484 0.378 1.00 98.06 185 GLN A N 1
ATOM 1411 C CA . GLN A 1 185 ? 15.136 -4.909 1.727 1.00 98.06 185 GLN A CA 1
ATOM 1412 C C . GLN A 1 185 ? 15.101 -3.729 2.705 1.00 98.06 185 GLN A C 1
ATOM 1414 O O . GLN A 1 185 ? 14.173 -3.630 3.506 1.00 98.06 185 GLN A O 1
ATOM 1419 N N . ASP A 1 186 ? 16.046 -2.795 2.604 1.00 97.50 186 ASP A N 1
ATOM 1420 C CA . ASP A 1 186 ? 16.047 -1.579 3.421 1.00 97.50 186 ASP A CA 1
ATOM 1421 C C . ASP A 1 186 ? 14.901 -0.629 3.048 1.00 97.50 186 ASP A C 1
ATOM 1423 O O . ASP A 1 186 ? 14.375 0.089 3.900 1.00 97.50 186 ASP A O 1
ATOM 1427 N N . TRP A 1 187 ? 14.486 -0.605 1.780 1.00 97.38 187 TRP A N 1
ATOM 1428 C CA . TRP A 1 187 ? 13.307 0.146 1.340 1.00 97.38 187 TRP A CA 1
ATOM 1429 C C . TRP A 1 187 ? 12.024 -0.462 1.908 1.00 97.38 187 TRP A C 1
ATOM 1431 O O . TRP A 1 187 ? 11.207 0.271 2.460 1.00 97.38 187 TRP A O 1
ATOM 1441 N N . ILE A 1 188 ?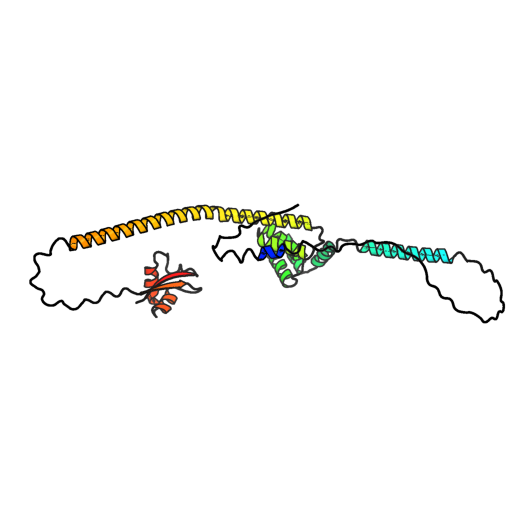 11.886 -1.790 1.843 1.00 98.25 188 ILE A N 1
ATOM 1442 C CA . ILE A 1 188 ? 10.760 -2.531 2.428 1.00 98.25 188 ILE A CA 1
ATOM 1443 C C . ILE A 1 188 ? 10.684 -2.265 3.932 1.00 98.25 188 ILE A C 1
ATOM 1445 O O . ILE A 1 188 ? 9.652 -1.809 4.412 1.00 98.25 188 ILE A O 1
ATOM 1449 N N . ARG A 1 189 ? 11.793 -2.437 4.662 1.00 98.19 189 ARG A N 1
ATOM 1450 C CA . ARG A 1 189 ? 11.846 -2.209 6.113 1.00 98.19 189 ARG A CA 1
ATOM 1451 C C . ARG A 1 189 ? 11.423 -0.787 6.487 1.00 98.19 189 ARG A C 1
ATOM 1453 O O . ARG A 1 189 ? 10.675 -0.592 7.440 1.00 98.19 189 ARG A O 1
ATOM 1460 N N . ARG A 1 190 ? 11.894 0.224 5.748 1.00 97.31 190 ARG A N 1
ATOM 1461 C CA . ARG A 1 190 ? 11.513 1.625 5.992 1.00 97.31 190 ARG A CA 1
ATOM 1462 C C . ARG A 1 190 ? 10.039 1.885 5.696 1.00 97.31 190 ARG A C 1
ATOM 1464 O O . ARG A 1 190 ? 9.398 2.583 6.474 1.00 97.31 190 ARG A O 1
ATOM 1471 N N . ALA A 1 191 ? 9.504 1.314 4.618 1.00 96.75 191 ALA A N 1
ATOM 1472 C CA . ALA A 1 191 ? 8.084 1.409 4.298 1.00 96.75 191 ALA A CA 1
ATOM 1473 C C . ALA A 1 191 ? 7.216 0.735 5.378 1.00 96.75 191 ALA A C 1
ATOM 1475 O O . ALA A 1 191 ? 6.240 1.324 5.829 1.00 96.75 191 ALA A O 1
ATOM 1476 N N . GLU A 1 192 ? 7.606 -0.447 5.860 1.00 96.50 192 GLU A N 1
ATOM 1477 C CA . GLU A 1 192 ? 6.926 -1.152 6.955 1.00 96.50 192 GLU A CA 1
ATOM 1478 C C . GLU A 1 192 ? 6.927 -0.338 8.257 1.00 96.50 192 GLU A C 1
ATOM 1480 O O . GLU A 1 192 ? 5.892 -0.214 8.910 1.00 96.50 192 GLU A O 1
ATOM 1485 N N . LEU A 1 193 ? 8.062 0.271 8.619 1.00 96.38 193 LEU A N 1
ATOM 1486 C CA . LEU A 1 193 ? 8.156 1.142 9.794 1.00 96.38 193 LEU A CA 1
ATOM 1487 C C . LEU A 1 193 ? 7.292 2.400 9.654 1.00 96.38 193 LEU A C 1
ATOM 1489 O O . LEU A 1 193 ? 6.617 2.785 10.609 1.00 96.38 193 LEU A O 1
ATOM 1493 N N . ALA A 1 194 ? 7.288 3.028 8.477 1.00 95.12 194 ALA A N 1
ATOM 1494 C CA . ALA A 1 194 ? 6.466 4.204 8.215 1.00 95.12 194 ALA A CA 1
ATOM 1495 C C . ALA A 1 194 ? 4.966 3.871 8.276 1.00 95.12 194 ALA A C 1
ATOM 1497 O O . ALA A 1 194 ? 4.198 4.599 8.904 1.00 95.12 194 ALA A O 1
ATOM 1498 N N . LEU A 1 195 ? 4.564 2.722 7.725 1.00 94.25 195 LEU A N 1
ATOM 1499 C CA . LEU A 1 195 ? 3.201 2.207 7.833 1.00 94.25 195 LEU A CA 1
ATOM 1500 C C . LEU A 1 195 ? 2.812 1.933 9.291 1.00 94.25 195 LEU A C 1
ATOM 1502 O O . LEU A 1 195 ? 1.730 2.319 9.727 1.00 94.25 195 LEU A O 1
ATOM 1506 N N . ALA A 1 196 ? 3.692 1.293 10.065 1.00 93.00 196 ALA A N 1
ATOM 1507 C CA . ALA A 1 196 ? 3.449 1.031 11.480 1.00 93.00 196 ALA A CA 1
ATOM 1508 C C . ALA A 1 196 ? 3.291 2.334 12.280 1.00 93.00 196 ALA A C 1
ATOM 1510 O O . ALA A 1 196 ? 2.413 2.427 13.140 1.00 93.00 196 ALA A O 1
ATOM 1511 N N . ALA A 1 197 ? 4.096 3.356 11.974 1.00 91.38 197 ALA A N 1
ATOM 1512 C CA . ALA A 1 197 ? 3.973 4.676 12.579 1.00 91.38 197 ALA A CA 1
ATOM 1513 C C . ALA A 1 197 ? 2.637 5.345 12.222 1.00 91.38 197 ALA A C 1
ATOM 1515 O O . ALA A 1 197 ? 1.974 5.870 13.112 1.00 91.38 197 ALA A O 1
ATOM 1516 N N . GLU A 1 198 ? 2.203 5.275 10.962 1.00 89.56 198 GLU A N 1
ATOM 1517 C CA . GLU A 1 198 ? 0.918 5.822 10.514 1.00 89.56 198 GLU A CA 1
ATOM 1518 C C . GLU A 1 198 ? -0.281 5.117 11.165 1.00 89.56 198 GLU A C 1
ATOM 1520 O O . GLU A 1 198 ? -1.234 5.757 11.612 1.00 89.56 198 GLU A O 1
ATOM 1525 N N . ILE A 1 199 ? -0.230 3.788 11.274 1.00 89.38 199 ILE A N 1
ATOM 1526 C CA . ILE A 1 199 ? -1.254 3.021 11.987 1.00 89.38 199 ILE A CA 1
ATOM 1527 C C . ILE A 1 199 ? -1.259 3.420 13.464 1.00 89.38 199 ILE A C 1
ATOM 1529 O O . ILE A 1 199 ? -2.325 3.657 14.033 1.00 89.38 199 ILE A O 1
ATOM 1533 N N . LYS A 1 200 ? -0.087 3.552 14.096 1.00 88.31 200 LYS A N 1
ATOM 1534 C CA . LYS A 1 200 ? 0.025 3.989 15.492 1.00 88.31 200 LYS A CA 1
ATOM 1535 C C . LYS A 1 200 ? -0.566 5.382 15.702 1.00 88.31 200 LYS A C 1
ATOM 1537 O O . LYS A 1 200 ? -1.332 5.560 16.642 1.00 88.31 200 LYS A O 1
ATOM 1542 N N . THR A 1 201 ? -0.262 6.357 14.847 1.00 86.00 201 THR A N 1
ATOM 1543 C CA . THR A 1 201 ? -0.796 7.720 14.993 1.00 86.00 201 THR A CA 1
ATOM 1544 C C . THR A 1 201 ? -2.309 7.743 14.793 1.00 86.00 201 THR A C 1
ATOM 1546 O O . THR A 1 201 ? -3.021 8.234 15.668 1.00 86.00 201 THR A O 1
ATOM 1549 N N . ARG A 1 202 ? -2.834 7.117 13.731 1.00 84.00 202 ARG A N 1
ATOM 1550 C CA . ARG A 1 202 ? -4.291 7.007 13.507 1.00 84.00 202 ARG A CA 1
ATOM 1551 C C . ARG A 1 202 ? -5.010 6.261 14.632 1.00 84.00 202 ARG A C 1
ATOM 1553 O O . ARG A 1 202 ? -6.134 6.605 14.978 1.00 84.00 202 ARG A O 1
ATOM 1560 N N . SER A 1 203 ? -4.373 5.240 15.202 1.00 80.94 203 SER A N 1
ATOM 1561 C CA . SER A 1 203 ? -4.952 4.431 16.278 1.00 80.94 203 SER A CA 1
ATOM 1562 C C . SER A 1 203 ? -4.764 5.034 17.668 1.00 80.94 203 SER A C 1
ATOM 1564 O O . SER A 1 203 ? -5.419 4.578 18.591 1.00 80.94 203 SER A O 1
ATOM 1566 N N . SER A 1 204 ? -3.927 6.057 17.848 1.00 72.88 204 SER A N 1
ATOM 1567 C CA . SER A 1 204 ? -3.536 6.549 19.179 1.00 72.88 204 SER A CA 1
ATOM 1568 C C . SER A 1 204 ? -4.706 7.052 20.041 1.00 72.88 204 SER A C 1
ATOM 1570 O O . SER A 1 204 ? -4.688 6.856 21.254 1.00 72.88 204 SER A O 1
ATOM 1572 N N . GLY A 1 205 ? -5.766 7.601 19.436 1.00 74.06 205 GLY A N 1
ATOM 1573 C CA . GLY A 1 205 ? -6.993 7.983 20.149 1.00 74.06 205 GLY A CA 1
ATOM 1574 C C . GLY A 1 205 ? -7.953 6.823 20.438 1.00 74.06 205 GLY A C 1
ATOM 1575 O O . GLY A 1 205 ? -8.793 6.927 21.329 1.00 74.06 205 GLY A O 1
ATOM 1576 N N . VAL A 1 206 ? -7.824 5.696 19.732 1.00 81.06 206 VAL A N 1
ATOM 1577 C CA . VAL A 1 206 ? -8.773 4.575 19.823 1.00 81.06 206 VAL A CA 1
ATOM 1578 C C . VAL A 1 206 ? -8.718 3.879 21.189 1.00 81.06 206 VAL A C 1
ATOM 1580 O O . VAL A 1 206 ? -9.782 3.676 21.764 1.00 81.06 206 VAL A O 1
ATOM 1583 N N . PRO A 1 207 ? -7.549 3.541 21.775 1.00 81.06 207 PRO A N 1
ATOM 1584 C CA . PRO A 1 207 ? -7.494 2.947 23.109 1.00 81.06 207 PRO A CA 1
ATOM 1585 C C . PRO A 1 207 ? -8.073 3.844 24.205 1.00 81.06 207 PRO A C 1
ATOM 1587 O O . PRO A 1 207 ? -8.734 3.342 25.116 1.00 81.06 207 PRO A O 1
ATOM 1590 N N . VAL A 1 208 ? -7.840 5.158 24.120 1.00 85.69 208 VAL A N 1
ATOM 1591 C CA . VAL A 1 208 ? -8.324 6.131 25.111 1.00 85.69 208 VAL A CA 1
ATOM 1592 C C . VAL A 1 208 ? -9.839 6.264 25.015 1.00 85.69 208 VAL A C 1
ATOM 1594 O O . VAL A 1 208 ? -10.534 6.071 26.012 1.00 85.69 208 VAL A O 1
ATOM 1597 N N . GLU A 1 209 ? -10.358 6.496 23.810 1.00 87.81 209 GLU A N 1
ATOM 1598 C CA . GLU A 1 209 ? -11.796 6.618 23.575 1.00 87.81 209 GLU A CA 1
ATOM 1599 C C . GLU A 1 209 ? -12.531 5.316 23.914 1.00 87.81 209 GLU A C 1
ATOM 1601 O O . GLU A 1 209 ? -13.559 5.325 24.586 1.00 87.81 209 GLU A O 1
ATOM 1606 N N . LEU A 1 210 ? -11.956 4.164 23.562 1.00 90.00 210 LEU A N 1
ATOM 1607 C CA . LEU A 1 210 ? -12.503 2.858 23.925 1.00 90.00 210 LEU A CA 1
ATOM 1608 C C . LEU A 1 210 ? -12.565 2.657 25.445 1.00 90.00 210 LEU A C 1
ATOM 1610 O O . LEU A 1 210 ? -13.524 2.070 25.946 1.00 90.00 210 LEU A O 1
ATOM 1614 N N . SER A 1 211 ? -11.558 3.123 26.184 1.00 88.19 211 SER A N 1
ATOM 1615 C CA . SER A 1 211 ? -11.539 3.033 27.649 1.00 88.19 211 SER A CA 1
ATOM 1616 C C . SER A 1 211 ? -12.595 3.946 28.273 1.00 88.19 211 SER A C 1
ATOM 1618 O O . SER A 1 211 ? -13.354 3.499 29.133 1.00 88.19 211 SER A O 1
ATOM 1620 N N . ARG A 1 212 ? -12.719 5.184 27.778 1.00 93.94 212 ARG A N 1
ATOM 1621 C CA . ARG A 1 212 ? -13.756 6.139 28.190 1.00 93.94 212 ARG A CA 1
ATOM 1622 C C . ARG A 1 212 ? -15.163 5.589 27.953 1.00 93.94 212 ARG A C 1
ATOM 1624 O O . ARG A 1 212 ? -15.968 5.548 28.879 1.00 93.94 212 ARG A O 1
ATOM 1631 N N . LEU A 1 213 ? -15.441 5.109 26.740 1.00 93.69 213 LEU A N 1
ATOM 1632 C CA . LEU A 1 213 ? -16.748 4.562 26.365 1.00 93.69 213 LEU A CA 1
ATOM 1633 C C . LEU A 1 213 ? -17.112 3.307 27.166 1.00 93.69 213 LEU A C 1
ATOM 1635 O O . LEU A 1 213 ? -18.287 3.069 27.450 1.00 93.69 213 LEU A O 1
ATOM 1639 N N . ARG A 1 214 ? -16.130 2.480 27.543 1.00 95.31 214 ARG A N 1
ATOM 1640 C CA . ARG A 1 214 ? -16.363 1.323 28.422 1.00 95.31 214 ARG A CA 1
ATOM 1641 C C . ARG A 1 214 ? -16.781 1.751 29.822 1.00 95.31 214 ARG A C 1
ATOM 1643 O O . ARG A 1 214 ? -17.727 1.178 30.363 1.00 95.31 214 ARG A O 1
ATOM 1650 N N . GLU A 1 215 ? -16.115 2.753 30.382 1.00 97.31 215 GLU A N 1
ATOM 1651 C CA . GLU A 1 215 ? -16.454 3.263 31.710 1.00 97.31 215 GLU A CA 1
ATOM 1652 C C . GLU A 1 215 ? -17.828 3.943 31.713 1.00 97.31 215 GLU A C 1
ATOM 1654 O O . GLU A 1 215 ? -18.653 3.703 32.595 1.00 97.31 215 GLU A O 1
ATOM 1659 N N . GLU A 1 216 ? -18.137 4.710 30.669 1.00 96.31 216 GLU A N 1
ATOM 1660 C CA . GLU A 1 216 ? -19.452 5.324 30.511 1.00 96.31 216 GLU A CA 1
ATOM 1661 C C . GLU A 1 216 ? -20.565 4.278 30.366 1.00 96.31 216 GLU A C 1
ATOM 1663 O O . GLU A 1 216 ? -21.575 4.356 31.066 1.00 96.31 216 GLU A O 1
ATOM 1668 N N . ASN A 1 217 ? -20.357 3.233 29.558 1.00 96.69 217 ASN A N 1
ATOM 1669 C CA . ASN A 1 217 ? -21.294 2.111 29.474 1.00 96.69 217 ASN A CA 1
ATOM 1670 C C . ASN A 1 217 ? -21.501 1.429 30.828 1.00 96.69 217 ASN A C 1
ATOM 1672 O O . ASN A 1 217 ? -22.634 1.102 31.190 1.00 96.69 217 ASN A O 1
ATOM 1676 N N . ARG A 1 218 ? -20.430 1.233 31.604 1.00 97.81 218 ARG A N 1
ATOM 1677 C CA . ARG A 1 218 ? -20.521 0.657 32.949 1.00 97.81 218 ARG A CA 1
ATOM 1678 C C . ARG A 1 218 ? -21.371 1.535 33.866 1.00 97.81 218 ARG A C 1
ATOM 1680 O O . ARG A 1 218 ? -22.281 1.026 34.524 1.00 97.81 218 ARG A O 1
ATOM 1687 N N . ARG A 1 219 ? -21.130 2.848 33.864 1.00 98.06 219 ARG A N 1
ATOM 1688 C CA . ARG A 1 219 ? -21.890 3.828 34.651 1.00 98.06 219 ARG A CA 1
ATOM 1689 C C . ARG A 1 219 ? -23.362 3.861 34.249 1.00 98.06 219 ARG A C 1
ATOM 1691 O O . ARG A 1 219 ? -24.236 3.840 35.114 1.00 98.06 219 ARG A O 1
ATOM 1698 N N . LEU A 1 220 ? -23.651 3.897 32.951 1.00 97.38 220 LEU A N 1
ATOM 1699 C CA . LEU A 1 220 ? -25.020 3.870 32.436 1.00 97.38 220 LEU A CA 1
ATOM 1700 C C . LEU A 1 220 ? -25.727 2.572 32.829 1.00 97.38 220 LEU A C 1
ATOM 1702 O O . LEU A 1 220 ? -26.851 2.622 33.317 1.00 97.38 220 LEU A O 1
ATOM 1706 N N . THR A 1 221 ? -25.045 1.431 32.732 1.00 97.88 221 THR A N 1
ATOM 1707 C CA . THR A 1 221 ? -25.586 0.130 33.156 1.00 97.88 221 THR A CA 1
ATOM 1708 C C . THR A 1 221 ? -25.946 0.129 34.643 1.00 97.88 221 THR A C 1
ATOM 1710 O O . THR A 1 221 ? -27.022 -0.331 35.024 1.00 97.88 221 THR A O 1
ATOM 1713 N N . GLN A 1 222 ? -25.089 0.693 35.499 1.00 97.94 222 GLN A N 1
ATOM 1714 C CA . GLN A 1 222 ? -25.382 0.837 36.928 1.00 97.94 222 GLN A CA 1
ATOM 1715 C C . GLN A 1 222 ? -26.572 1.769 37.185 1.00 97.94 222 GLN A C 1
ATOM 1717 O O . GLN A 1 222 ? -27.430 1.438 38.002 1.00 97.94 222 GLN A O 1
ATOM 1722 N N . ARG A 1 223 ? -26.665 2.901 36.471 1.00 97.56 223 ARG A N 1
ATOM 1723 C CA . ARG A 1 223 ? -27.806 3.827 36.582 1.00 97.56 223 ARG A CA 1
ATOM 1724 C C . ARG A 1 223 ? -29.109 3.164 36.158 1.00 97.56 223 ARG A C 1
ATOM 1726 O O . ARG A 1 223 ? -30.088 3.273 36.885 1.00 97.56 223 ARG A O 1
ATOM 1733 N N . VAL A 1 224 ? -29.111 2.448 35.034 1.00 98.12 224 VAL A N 1
ATOM 1734 C CA . VAL A 1 224 ? -30.276 1.686 34.564 1.00 98.12 224 VAL A CA 1
ATOM 1735 C C . VAL A 1 224 ? -30.702 0.676 35.626 1.00 98.12 224 VAL A C 1
ATOM 1737 O O . VAL A 1 224 ? -31.867 0.668 36.005 1.00 98.12 224 VAL A O 1
ATOM 1740 N N . LYS A 1 225 ? -29.757 -0.095 36.180 1.00 98.06 225 LYS A N 1
ATOM 1741 C CA . LYS A 1 225 ? -30.036 -1.078 37.238 1.00 98.06 225 LYS A CA 1
ATOM 1742 C C . LYS A 1 225 ? -30.616 -0.441 38.510 1.00 98.06 225 LYS A C 1
ATOM 1744 O O . LYS A 1 225 ? -31.539 -0.987 39.112 1.00 98.06 225 LYS A O 1
ATOM 1749 N N . ALA A 1 226 ? -30.080 0.703 38.934 1.00 97.44 226 ALA A N 1
ATOM 1750 C CA . ALA A 1 226 ? -30.557 1.413 40.119 1.00 97.44 226 ALA A CA 1
ATOM 1751 C C . ALA A 1 226 ? -31.963 1.994 39.907 1.00 97.44 226 ALA A C 1
ATOM 1753 O O . ALA A 1 226 ? -32.836 1.838 40.759 1.00 97.44 226 ALA A O 1
ATOM 1754 N N . LEU A 1 227 ? -32.199 2.622 38.752 1.00 96.75 227 LEU A N 1
ATOM 1755 C CA . LEU A 1 227 ? -33.507 3.167 38.398 1.00 96.75 227 LEU A CA 1
ATOM 1756 C C . LEU A 1 227 ? -34.554 2.060 38.264 1.00 96.75 227 LEU A C 1
ATOM 1758 O O . LEU A 1 227 ? -35.646 2.207 38.804 1.00 96.75 227 LEU A O 1
ATOM 1762 N N . SER A 1 228 ? -34.217 0.931 37.633 1.00 96.69 228 SER A N 1
ATOM 1763 C CA . SER A 1 228 ? -35.133 -0.209 37.541 1.00 96.69 228 SER A CA 1
ATOM 1764 C C . SER A 1 228 ? -35.491 -0.773 38.918 1.00 96.69 228 SER A C 1
ATOM 1766 O O . SER A 1 228 ? -36.654 -1.067 39.170 1.00 96.69 228 SER A O 1
ATOM 1768 N N . ALA A 1 229 ? -34.527 -0.869 39.842 1.00 96.56 229 ALA A N 1
ATOM 1769 C CA . ALA A 1 229 ? -34.799 -1.313 41.210 1.00 96.56 229 ALA A CA 1
ATOM 1770 C C . ALA A 1 229 ? -35.703 -0.327 41.971 1.00 96.56 229 ALA A C 1
ATOM 1772 O O . ALA A 1 229 ? -36.605 -0.748 42.694 1.00 96.56 229 ALA A O 1
ATOM 1773 N N . ARG A 1 230 ? -35.499 0.981 41.773 1.00 96.12 230 ARG A N 1
ATOM 1774 C CA . ARG A 1 230 ? -36.325 2.029 42.385 1.00 96.12 230 ARG A CA 1
ATOM 1775 C C . ARG A 1 230 ? -37.760 2.013 41.856 1.00 96.12 230 ARG A C 1
ATOM 1777 O O . ARG A 1 230 ? -38.689 2.153 42.642 1.00 96.12 230 ARG A O 1
ATOM 1784 N N . ILE A 1 231 ? -37.946 1.796 40.553 1.00 96.12 231 ILE A N 1
ATOM 1785 C CA . ILE A 1 231 ? -39.275 1.611 39.949 1.00 96.12 231 ILE A CA 1
ATOM 1786 C C . ILE A 1 231 ? -39.984 0.404 40.576 1.00 96.12 231 ILE A C 1
ATOM 1788 O O . ILE A 1 231 ? -41.148 0.511 40.947 1.00 96.12 231 ILE A O 1
ATOM 1792 N N . GLU A 1 232 ? -39.288 -0.720 40.755 1.00 94.81 232 GLU A N 1
ATOM 1793 C CA . GLU A 1 232 ? -39.864 -1.910 41.393 1.00 94.81 232 GLU A CA 1
ATOM 1794 C C . GLU A 1 232 ? -40.237 -1.680 42.864 1.00 94.81 232 GLU A C 1
ATOM 1796 O O . GLU A 1 232 ? -41.291 -2.131 43.308 1.00 94.81 232 GLU A O 1
ATOM 1801 N N . GLN A 1 233 ? -39.430 -0.936 43.623 1.00 93.44 233 GLN A N 1
ATOM 1802 C CA . GLN A 1 233 ? -39.789 -0.547 44.991 1.00 93.44 233 GLN A CA 1
ATOM 1803 C C . GLN A 1 233 ? -41.041 0.330 45.032 1.00 93.44 233 GLN A C 1
ATOM 1805 O O . GLN A 1 233 ? -41.938 0.054 45.824 1.00 93.44 233 GLN A O 1
ATOM 1810 N N . LEU A 1 234 ? -41.126 1.347 44.169 1.00 92.88 234 LEU A N 1
ATOM 1811 C CA . LEU A 1 234 ? -42.299 2.221 44.087 1.00 92.88 234 LEU A CA 1
ATOM 1812 C C . LEU A 1 234 ? -43.557 1.441 43.689 1.00 92.88 234 LEU A C 1
ATOM 1814 O O . LEU A 1 234 ? -44.610 1.648 44.280 1.00 92.88 234 LEU A O 1
ATOM 1818 N N . ARG A 1 235 ? -43.446 0.493 42.749 1.00 91.06 235 ARG A N 1
ATOM 1819 C CA . ARG A 1 235 ? -44.552 -0.404 42.378 1.00 91.06 235 ARG A CA 1
ATOM 1820 C C . ARG A 1 235 ? -45.028 -1.258 43.548 1.00 91.06 235 ARG A C 1
ATOM 1822 O O . ARG A 1 235 ? -46.229 -1.399 43.740 1.00 91.06 235 ARG A O 1
ATOM 1829 N N . ARG A 1 236 ? -44.105 -1.815 44.338 1.00 88.50 236 ARG A N 1
ATOM 1830 C CA . ARG A 1 236 ? -44.458 -2.582 45.543 1.00 88.50 236 ARG A CA 1
ATOM 1831 C C . ARG A 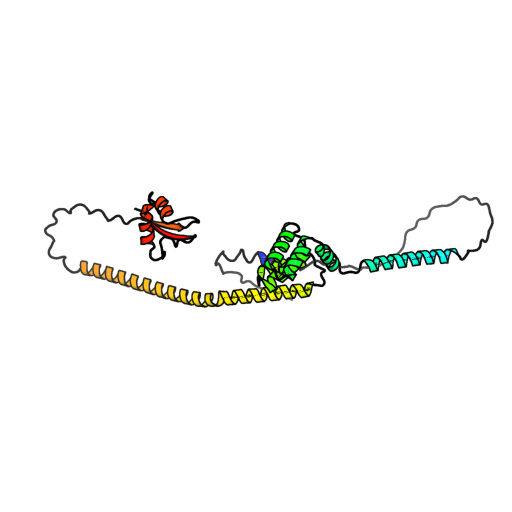1 236 ? -45.089 -1.698 46.613 1.00 88.50 236 ARG A C 1
A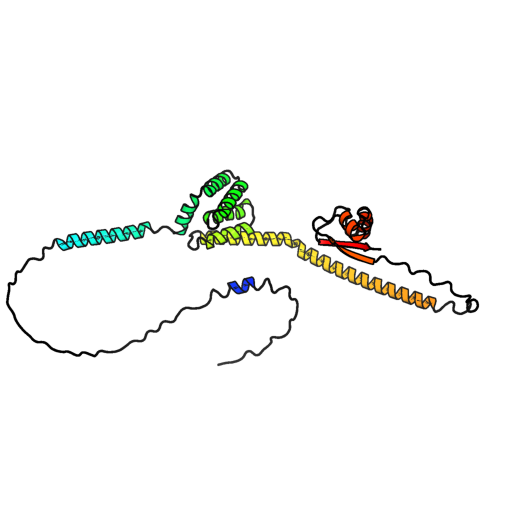TOM 1833 O O . ARG A 1 236 ? -46.072 -2.116 47.202 1.00 88.50 236 ARG A O 1
ATOM 1840 N N . GLY A 1 237 ? -44.564 -0.493 46.833 1.00 84.19 237 GLY A N 1
ATOM 1841 C CA . GLY A 1 237 ? -45.148 0.484 47.758 1.00 84.19 237 GLY A CA 1
ATOM 1842 C C . GLY A 1 237 ? -46.582 0.849 47.375 1.00 84.19 237 GLY A C 1
ATOM 1843 O O . GLY A 1 237 ? -47.476 0.720 48.201 1.00 84.19 237 GLY A O 1
ATOM 1844 N N . ALA A 1 238 ? -46.820 1.158 46.097 1.00 78.38 238 ALA A N 1
ATOM 1845 C CA . ALA A 1 238 ? -48.161 1.419 45.572 1.00 78.38 238 ALA A CA 1
ATOM 1846 C C . ALA A 1 238 ? -49.102 0.199 45.691 1.00 78.38 238 ALA A C 1
ATOM 1848 O O . ALA A 1 238 ? -50.296 0.360 45.939 1.00 78.38 238 ALA A O 1
ATOM 1849 N N . ALA A 1 239 ? -48.577 -1.027 45.555 1.00 69.81 239 ALA A N 1
ATOM 1850 C CA . ALA A 1 239 ? -49.346 -2.253 45.781 1.00 69.81 239 ALA A CA 1
ATOM 1851 C C . ALA A 1 239 ? -49.696 -2.479 47.267 1.00 69.81 239 ALA A C 1
ATOM 1853 O O . ALA A 1 239 ? -50.750 -3.038 47.557 1.00 69.81 239 ALA A O 1
ATOM 1854 N N . VAL A 1 240 ? -48.840 -2.038 48.198 1.00 61.41 240 VAL A N 1
ATOM 1855 C CA . VAL A 1 240 ? -49.083 -2.122 49.648 1.00 61.41 240 VAL A CA 1
ATOM 1856 C C . VAL A 1 240 ? -50.063 -1.036 50.105 1.00 61.41 240 VAL A C 1
ATOM 1858 O O . VAL A 1 240 ? -51.005 -1.362 50.821 1.00 61.41 240 VAL A O 1
ATOM 1861 N N . GLU A 1 241 ? -49.926 0.207 49.632 1.00 57.06 241 GLU A N 1
ATOM 1862 C CA . GLU A 1 241 ? -50.880 1.297 49.911 1.00 57.06 241 GLU A CA 1
ATOM 1863 C C . GLU A 1 241 ? -52.286 0.984 49.378 1.00 57.06 241 GLU A C 1
ATOM 1865 O O . GLU A 1 241 ? -53.265 1.205 50.084 1.00 57.06 241 GLU A O 1
ATOM 1870 N N . SER A 1 242 ? -52.395 0.339 48.208 1.00 52.34 242 SER A N 1
ATOM 1871 C CA . SER A 1 242 ? -53.677 -0.160 47.672 1.00 52.34 242 SER A CA 1
ATOM 1872 C C . SER A 1 242 ? -54.262 -1.351 48.458 1.00 52.34 242 SER A C 1
ATOM 1874 O O . SER A 1 242 ? -55.344 -1.835 48.131 1.00 52.34 242 SER A O 1
ATOM 1876 N N . SER A 1 243 ? -53.548 -1.873 49.466 1.00 51.69 243 SER A N 1
ATOM 1877 C CA . SER A 1 243 ? -53.985 -3.001 50.304 1.00 51.69 243 SER A CA 1
ATOM 1878 C C . SER A 1 243 ? -54.303 -2.623 51.757 1.00 51.69 243 SER A C 1
ATOM 1880 O O . SER A 1 243 ? -54.940 -3.421 52.445 1.00 51.69 243 SER A O 1
ATOM 1882 N N . SER A 1 244 ? -53.904 -1.430 52.224 1.00 52.38 244 SER A N 1
ATOM 1883 C CA . SER A 1 244 ? -54.005 -1.018 53.637 1.00 52.38 244 SER A CA 1
ATOM 1884 C C . SER A 1 244 ? -54.901 0.197 53.917 1.00 52.38 244 SER A C 1
ATOM 1886 O O . SER A 1 244 ? -54.936 0.674 55.047 1.00 52.38 244 SER A O 1
ATOM 1888 N N . GLY A 1 245 ? -55.663 0.681 52.943 1.00 47.62 245 GLY A N 1
ATOM 1889 C CA . GLY A 1 245 ? -56.722 1.666 53.158 1.00 47.62 245 GLY A CA 1
ATOM 1890 C C . GLY A 1 245 ? -57.824 1.429 52.139 1.00 47.62 245 GLY A C 1
ATOM 1891 O O . GLY A 1 245 ? -57.514 1.272 50.969 1.00 47.62 245 GLY A O 1
ATOM 1892 N N . GLU A 1 246 ? -59.079 1.374 52.594 1.00 45.47 246 GLU A N 1
ATOM 1893 C CA . GLU A 1 246 ? -60.305 1.158 51.793 1.00 45.47 246 GLU A CA 1
ATOM 1894 C C . GLU A 1 246 ? -60.738 -0.306 51.545 1.00 45.47 246 GLU A C 1
ATOM 1896 O O . GLU A 1 246 ? -61.217 -0.658 50.470 1.00 45.47 246 GLU A O 1
ATOM 1901 N N . ARG A 1 247 ? -60.680 -1.174 52.568 1.00 45.56 247 ARG A N 1
ATOM 1902 C CA . ARG A 1 247 ? -61.494 -2.417 52.594 1.00 45.56 247 ARG A CA 1
ATOM 1903 C C . ARG A 1 247 ? -62.711 -2.383 53.517 1.00 45.56 247 ARG A C 1
ATOM 1905 O O . ARG A 1 247 ? -63.388 -3.394 53.660 1.00 45.56 247 ARG A O 1
ATOM 1912 N N . GLU A 1 248 ? -63.054 -1.224 54.063 1.00 46.22 248 GLU A N 1
ATOM 1913 C CA . GLU A 1 248 ? -64.221 -1.079 54.932 1.00 46.22 248 GLU A CA 1
ATOM 1914 C C . GLU A 1 248 ? -65.012 0.172 54.544 1.00 46.22 248 GLU A C 1
ATOM 1916 O O . GLU A 1 248 ? -64.950 1.174 55.238 1.00 46.22 248 GLU A O 1
ATOM 1921 N N . ALA A 1 249 ? -65.657 0.138 53.366 1.00 44.38 249 ALA A N 1
ATOM 1922 C CA . ALA A 1 249 ? -66.899 0.873 53.045 1.00 44.38 249 ALA A CA 1
ATOM 1923 C C . ALA A 1 249 ? -67.286 0.845 51.544 1.00 44.38 249 ALA A C 1
ATOM 1925 O O . ALA A 1 249 ? -67.776 1.841 51.041 1.00 44.38 249 ALA A O 1
ATOM 1926 N N . VAL A 1 250 ? -67.127 -0.254 50.791 1.00 46.97 250 VAL A N 1
ATOM 1927 C CA . VAL A 1 250 ? -67.863 -0.411 49.507 1.00 46.97 250 VAL A CA 1
ATOM 1928 C C . VAL A 1 250 ? -68.151 -1.894 49.211 1.00 46.97 250 VAL A C 1
ATOM 1930 O O . VAL A 1 250 ? -67.885 -2.405 48.130 1.00 46.97 250 VAL A O 1
ATOM 1933 N N . ALA A 1 251 ? -68.660 -2.641 50.194 1.00 42.97 251 ALA A N 1
ATOM 1934 C CA . ALA A 1 251 ? -69.076 -4.040 50.005 1.00 42.97 251 ALA A CA 1
ATOM 1935 C C . ALA A 1 251 ? -70.567 -4.185 49.639 1.00 42.97 251 ALA A C 1
ATOM 1937 O O . ALA A 1 251 ? -71.132 -5.272 49.732 1.00 42.97 251 ALA A O 1
ATOM 1938 N N . SER A 1 252 ? -71.247 -3.108 49.244 1.00 47.19 252 SER A N 1
ATOM 1939 C CA . SER A 1 252 ? -72.680 -3.164 48.933 1.00 47.19 252 SER A CA 1
ATOM 1940 C C . SER A 1 252 ? -73.063 -2.281 47.758 1.00 47.19 252 SER A C 1
ATOM 1942 O O . SER A 1 252 ? -74.002 -1.517 47.865 1.00 47.19 252 SER A O 1
ATOM 1944 N N . GLU A 1 253 ? -72.361 -2.408 46.629 1.00 48.97 253 GLU A N 1
ATOM 1945 C CA . GLU A 1 253 ? -73.008 -2.253 45.317 1.00 48.97 253 GLU A CA 1
ATOM 1946 C C . GLU A 1 253 ? -72.145 -2.861 44.199 1.00 48.97 253 GLU A C 1
ATOM 1948 O O . GLU A 1 253 ? -71.561 -2.165 43.376 1.00 48.97 253 GLU A O 1
ATOM 1953 N N . VAL A 1 254 ? -72.042 -4.195 44.148 1.00 46.66 254 VAL A N 1
ATOM 1954 C CA . VAL A 1 254 ? -71.584 -4.873 42.922 1.00 46.66 254 VAL A CA 1
ATOM 1955 C C . VAL A 1 254 ? -72.811 -5.127 42.058 1.00 46.66 254 VAL A C 1
ATOM 1957 O O . VAL A 1 254 ? -73.343 -6.233 41.990 1.00 46.66 254 VAL A O 1
ATOM 1960 N N . LYS A 1 255 ? -73.280 -4.065 41.405 1.00 55.25 255 LYS A N 1
ATOM 1961 C CA . LYS A 1 255 ? -74.046 -4.214 40.174 1.00 55.25 255 LYS A CA 1
ATOM 1962 C C . LYS A 1 255 ? -73.030 -4.504 39.071 1.00 55.25 255 LYS A C 1
ATOM 1964 O O . LYS A 1 255 ? -72.206 -3.656 38.757 1.00 55.25 255 LYS A O 1
ATOM 1969 N N . GLU A 1 256 ? -73.052 -5.752 38.615 1.00 59.59 256 GLU A N 1
ATOM 1970 C CA . GLU A 1 256 ? -72.558 -6.295 37.343 1.00 59.59 256 GLU A CA 1
ATOM 1971 C C . GLU A 1 256 ? -71.477 -5.472 36.609 1.00 59.59 256 GLU A C 1
ATOM 1973 O O . GLU A 1 256 ? -71.740 -4.402 36.057 1.00 59.59 256 GLU A O 1
ATOM 1978 N N . LEU A 1 257 ? -70.243 -5.998 36.584 1.00 50.38 257 LEU A N 1
ATOM 1979 C CA . LEU A 1 257 ? -69.116 -5.368 35.895 1.00 50.38 257 LEU A CA 1
ATOM 1980 C C . LEU A 1 257 ? -69.443 -5.117 34.409 1.00 50.38 257 LEU A C 1
ATOM 1982 O O . LEU A 1 257 ? -69.839 -6.053 33.710 1.00 50.38 257 LEU A O 1
ATOM 1986 N N . PRO A 1 258 ? -69.193 -3.903 33.881 1.00 65.44 258 PRO A N 1
ATOM 1987 C CA . PRO A 1 258 ? -69.198 -3.687 32.441 1.00 65.44 258 PRO A CA 1
ATOM 1988 C C . PRO A 1 258 ? -68.105 -4.551 31.787 1.00 65.44 258 PRO A C 1
ATOM 1990 O O . PRO A 1 258 ? -67.065 -4.794 32.413 1.00 65.44 258 PRO A O 1
ATOM 1993 N N . PRO A 1 259 ? -68.309 -5.020 30.540 1.00 61.41 259 PRO A N 1
ATOM 1994 C CA . PRO A 1 259 ? -67.363 -5.904 29.870 1.00 61.41 259 PRO A CA 1
ATOM 1995 C C . PRO A 1 259 ? -65.960 -5.280 29.834 1.00 61.41 259 PRO A C 1
ATOM 1997 O O . PRO A 1 259 ? -65.832 -4.049 29.783 1.00 61.41 259 PRO A O 1
ATOM 2000 N N . PRO A 1 260 ? -64.898 -6.108 29.866 1.00 55.66 260 PRO A N 1
ATOM 2001 C CA . PRO A 1 260 ? -63.530 -5.617 29.882 1.00 55.66 260 PRO A CA 1
ATOM 2002 C C . PRO A 1 260 ? -63.308 -4.668 28.705 1.00 55.66 260 PRO A C 1
ATOM 2004 O O . PRO A 1 260 ? -63.579 -5.006 27.551 1.00 55.66 260 PRO A O 1
ATOM 2007 N N . ARG A 1 261 ? -62.816 -3.459 29.001 1.00 58.78 261 ARG A N 1
ATOM 2008 C CA . ARG A 1 261 ? -62.378 -2.530 27.956 1.00 58.78 261 ARG A CA 1
ATOM 2009 C C . ARG A 1 261 ? -61.264 -3.212 27.153 1.00 58.78 261 ARG A C 1
ATOM 2011 O O . ARG A 1 261 ? -60.394 -3.828 27.772 1.00 58.78 261 ARG A O 1
ATOM 2018 N N . PRO A 1 262 ? -61.260 -3.102 25.813 1.00 54.22 262 PRO A N 1
ATOM 2019 C CA . PRO A 1 262 ? -60.202 -3.679 24.999 1.00 54.22 262 PRO A CA 1
ATOM 2020 C C . PRO A 1 262 ? -58.848 -3.141 25.471 1.00 54.22 262 PRO A C 1
ATOM 2022 O O . PRO A 1 262 ? -58.660 -1.932 25.622 1.00 54.22 262 PRO A O 1
ATOM 2025 N N . THR A 1 263 ? -57.916 -4.050 25.744 1.00 48.84 263 THR A N 1
ATOM 2026 C CA . THR A 1 263 ? -56.518 -3.718 26.012 1.00 48.84 263 THR A CA 1
ATOM 2027 C C . THR A 1 263 ? -55.966 -2.920 24.828 1.00 48.84 263 THR A C 1
ATOM 2029 O O . THR A 1 263 ? -56.179 -3.326 23.682 1.00 48.84 263 THR A O 1
ATOM 2032 N N . PRO A 1 264 ? -55.268 -1.789 25.049 1.00 48.22 264 PRO A N 1
ATOM 2033 C CA . PRO A 1 264 ? -54.666 -1.055 23.948 1.00 48.22 264 PRO A CA 1
ATOM 2034 C C . PRO A 1 264 ? -53.635 -1.962 23.270 1.00 48.22 264 PRO A C 1
ATOM 2036 O O . PRO A 1 264 ? -52.678 -2.415 23.900 1.00 48.22 264 PRO A O 1
ATOM 2039 N N . ALA A 1 265 ? -53.862 -2.258 21.992 1.00 54.12 265 ALA A N 1
ATOM 2040 C CA . ALA A 1 265 ? -52.905 -2.962 21.158 1.00 54.12 265 ALA A CA 1
ATOM 2041 C C . ALA A 1 265 ? -51.640 -2.099 21.053 1.00 54.12 265 ALA A C 1
ATOM 2043 O O . ALA A 1 265 ? -51.663 -1.011 20.476 1.00 54.12 265 ALA A O 1
ATOM 2044 N N . TYR A 1 266 ? -50.543 -2.549 21.660 1.00 50.44 266 TYR A N 1
ATOM 2045 C CA . TYR A 1 266 ? -49.246 -1.918 21.454 1.00 50.44 266 TYR A CA 1
ATOM 2046 C C . TYR A 1 266 ? -48.722 -2.351 20.080 1.00 50.44 266 TYR A C 1
ATOM 2048 O O . TYR A 1 266 ? -48.695 -3.556 19.821 1.00 50.44 266 TYR A O 1
ATOM 2056 N N . PRO A 1 267 ? -48.315 -1.411 19.206 1.00 62.78 267 PRO A N 1
ATOM 2057 C CA . PRO A 1 267 ? -47.842 -1.752 17.871 1.00 62.78 267 PRO A CA 1
ATOM 2058 C C . PRO A 1 267 ? -46.603 -2.643 17.969 1.00 62.78 267 PRO A C 1
ATOM 2060 O O . PRO A 1 267 ? -45.675 -2.364 18.736 1.00 62.78 267 PRO A O 1
ATOM 2063 N N . GLU A 1 268 ? -46.596 -3.730 17.204 1.00 74.75 268 GLU A N 1
ATOM 2064 C CA . GLU A 1 268 ? -45.457 -4.634 17.109 1.00 74.75 268 GLU A CA 1
ATOM 2065 C C . GLU A 1 268 ? -44.264 -3.869 16.505 1.00 74.75 268 GLU A C 1
ATOM 2067 O O . GLU A 1 268 ? -44.394 -3.054 15.598 1.00 74.75 268 GLU A O 1
ATOM 2072 N N . VAL A 1 269 ? -43.053 -4.068 17.021 1.00 83.31 269 VAL A N 1
ATOM 2073 C CA . VAL A 1 269 ? -41.881 -3.305 16.567 1.00 83.31 269 VAL A CA 1
ATOM 2074 C C . VAL A 1 269 ? -40.890 -4.238 15.887 1.00 83.31 269 VAL A C 1
ATOM 2076 O O . VAL A 1 269 ? -40.383 -5.173 16.505 1.00 83.31 269 VAL A O 1
ATOM 2079 N N . LYS A 1 270 ? -40.555 -3.963 14.620 1.00 87.56 270 LYS A N 1
ATOM 2080 C CA . LYS A 1 270 ? -39.569 -4.735 13.848 1.00 87.56 270 LYS A CA 1
ATOM 2081 C C . LYS A 1 270 ? -38.263 -3.967 13.696 1.00 87.56 270 LYS A C 1
ATOM 2083 O O . LYS A 1 270 ? -38.258 -2.765 13.459 1.00 87.56 270 LYS A O 1
ATOM 2088 N N . VAL A 1 271 ? -37.133 -4.668 13.800 1.00 90.81 271 VAL A N 1
ATOM 2089 C CA . VAL A 1 271 ? -35.804 -4.070 13.594 1.00 90.81 271 VAL A CA 1
ATOM 2090 C C . VAL A 1 271 ? -35.282 -4.429 12.206 1.00 90.81 271 VAL A C 1
ATOM 2092 O O . VAL A 1 271 ? -35.032 -5.599 11.920 1.00 90.81 271 VAL A O 1
ATOM 2095 N N . TYR A 1 272 ? -35.075 -3.425 11.356 1.00 92.44 272 TYR A N 1
ATOM 2096 C CA . TYR A 1 272 ? -34.587 -3.587 9.987 1.00 92.44 272 TYR A CA 1
ATOM 2097 C C . TYR A 1 272 ? -33.122 -3.157 9.846 1.00 92.44 272 TYR A C 1
ATOM 2099 O O . TYR A 1 272 ? -32.695 -2.181 10.460 1.00 92.44 272 TYR A O 1
ATOM 2107 N N . ARG A 1 273 ? -32.343 -3.875 9.026 1.00 94.25 273 ARG A N 1
ATOM 2108 C CA . ARG A 1 273 ? -30.961 -3.510 8.680 1.00 94.25 273 ARG A CA 1
ATOM 2109 C C . ARG A 1 273 ? -30.928 -2.909 7.276 1.00 94.25 273 ARG A C 1
ATOM 2111 O O . ARG A 1 273 ? -31.211 -3.612 6.311 1.00 94.25 273 ARG A O 1
ATOM 2118 N N . VAL A 1 274 ? -30.528 -1.643 7.191 1.00 93.50 274 VAL A N 1
ATOM 2119 C CA . VAL A 1 274 ? -30.471 -0.852 5.953 1.00 93.50 274 VAL A CA 1
ATOM 2120 C C . VAL A 1 274 ? -29.535 -1.506 4.939 1.00 93.50 274 VAL A C 1
ATOM 2122 O O . VAL A 1 274 ? -28.388 -1.835 5.256 1.00 93.50 274 VAL A O 1
ATOM 2125 N N . GLN A 1 275 ? -30.013 -1.688 3.715 1.00 92.88 275 GLN A N 1
ATOM 2126 C CA . GLN A 1 275 ? -29.258 -2.231 2.591 1.00 92.88 275 GLN A CA 1
ATOM 2127 C C . GLN A 1 275 ? -28.779 -1.116 1.655 1.00 92.88 275 GLN A C 1
ATOM 2129 O O . GLN A 1 275 ? -29.136 0.056 1.788 1.00 92.88 275 GLN A O 1
ATOM 2134 N N . ARG A 1 276 ? -27.897 -1.465 0.715 1.00 91.38 276 ARG A N 1
ATOM 2135 C CA . ARG A 1 276 ? -27.369 -0.504 -0.258 1.00 91.38 276 ARG A CA 1
ATOM 2136 C C . ARG A 1 276 ? -28.485 -0.074 -1.213 1.00 91.38 276 ARG A C 1
ATOM 2138 O O . ARG A 1 276 ? -29.016 -0.913 -1.927 1.00 91.38 276 ARG A O 1
ATOM 2145 N N . GLY A 1 277 ? -28.769 1.227 -1.255 1.00 88.69 277 GLY A N 1
ATOM 2146 C CA . GLY A 1 277 ? -29.826 1.808 -2.094 1.00 88.69 277 GLY A CA 1
ATOM 2147 C C . GLY A 1 277 ? -31.165 2.013 -1.379 1.00 88.69 277 GLY A C 1
ATOM 2148 O O . GLY A 1 277 ? -32.090 2.542 -1.990 1.00 88.69 277 GLY A O 1
ATOM 2149 N N . ASP A 1 278 ? -31.269 1.648 -0.099 1.00 92.75 278 ASP A N 1
ATOM 2150 C CA . ASP A 1 278 ? -32.477 1.890 0.686 1.00 92.75 278 ASP A CA 1
ATOM 2151 C C . ASP A 1 278 ? -32.666 3.386 0.988 1.00 92.75 278 ASP A C 1
ATOM 2153 O O . ASP A 1 278 ? -31.744 4.100 1.380 1.00 92.75 278 ASP A O 1
ATOM 2157 N N . THR A 1 279 ? -33.913 3.830 0.880 1.00 92.94 279 THR A N 1
ATOM 2158 C CA . THR A 1 279 ? -34.425 5.114 1.384 1.00 92.94 279 THR A CA 1
ATOM 2159 C C . THR A 1 279 ? -35.522 4.866 2.419 1.00 92.94 279 THR A C 1
ATOM 2161 O O . THR A 1 279 ? -36.193 3.829 2.362 1.00 92.94 279 THR A O 1
ATOM 2164 N N . LEU A 1 280 ? -35.783 5.815 3.327 1.00 92.56 280 LEU A N 1
ATOM 2165 C CA . LEU A 1 280 ? -36.876 5.677 4.304 1.00 92.56 280 LEU A CA 1
ATOM 2166 C C . LEU A 1 280 ? -38.223 5.414 3.617 1.00 92.56 280 LEU A C 1
ATOM 2168 O O . LEU A 1 280 ? -38.999 4.589 4.088 1.00 92.56 280 LEU A O 1
ATOM 2172 N N . SER A 1 281 ? -38.458 6.039 2.462 1.00 92.81 281 SER A N 1
ATOM 2173 C CA . SER A 1 281 ? -39.638 5.815 1.623 1.00 92.81 281 SER A CA 1
ATOM 2174 C C . SER A 1 281 ? -39.706 4.394 1.065 1.00 92.81 281 SER A C 1
ATOM 2176 O O . SER A 1 281 ? -40.767 3.776 1.095 1.00 92.81 281 SER A O 1
ATOM 2178 N N . SER A 1 282 ? -38.590 3.831 0.589 1.00 93.38 282 SER A N 1
ATOM 2179 C CA . SER A 1 282 ? -38.558 2.437 0.111 1.00 93.38 282 SER A CA 1
ATOM 2180 C C . SER A 1 282 ? -38.769 1.419 1.237 1.00 93.38 282 SER A C 1
ATOM 2182 O O . SER A 1 282 ? -39.444 0.410 1.040 1.00 93.38 282 SER A O 1
ATOM 2184 N N . ILE A 1 283 ? -38.263 1.713 2.439 1.00 92.44 283 ILE A N 1
ATOM 2185 C CA . ILE A 1 283 ? -38.462 0.878 3.625 1.00 92.44 283 ILE A CA 1
ATOM 2186 C C . ILE A 1 283 ? -39.928 0.974 4.073 1.00 92.44 283 ILE A C 1
ATOM 2188 O O . ILE A 1 283 ? -40.565 -0.050 4.300 1.00 92.44 283 ILE A O 1
ATOM 2192 N N . ALA A 1 284 ? -40.507 2.175 4.108 1.00 93.81 284 ALA A N 1
ATOM 2193 C CA . ALA A 1 284 ? -41.922 2.379 4.415 1.00 93.81 284 ALA A CA 1
ATOM 2194 C C . ALA A 1 284 ? -42.847 1.651 3.429 1.00 93.81 284 ALA A C 1
ATOM 2196 O O . ALA A 1 284 ? -43.790 0.995 3.858 1.00 93.81 284 ALA A O 1
ATOM 2197 N N . ALA A 1 285 ? -42.527 1.653 2.132 1.00 92.75 285 ALA A N 1
ATOM 2198 C CA . ALA A 1 285 ? -43.260 0.857 1.145 1.00 92.75 285 ALA A CA 1
ATOM 2199 C C . ALA A 1 285 ? -43.228 -0.642 1.460 1.00 92.75 285 ALA A C 1
ATOM 2201 O O . ALA A 1 285 ? -44.227 -1.334 1.309 1.00 92.75 285 ALA A O 1
ATOM 2202 N N . ARG A 1 286 ? -42.077 -1.149 1.909 1.00 90.75 286 ARG A N 1
ATOM 2203 C CA . ARG A 1 286 ? -41.886 -2.570 2.206 1.00 90.75 286 ARG A CA 1
ATOM 2204 C C . ARG A 1 286 ? -42.636 -3.022 3.457 1.00 90.75 286 ARG A C 1
ATOM 2206 O O . ARG A 1 286 ? -43.125 -4.145 3.482 1.00 90.75 286 ARG A O 1
ATOM 2213 N N . PHE A 1 287 ? -42.687 -2.183 4.490 1.00 90.50 287 PHE A N 1
ATOM 2214 C CA . PHE A 1 287 ? -43.286 -2.541 5.780 1.00 90.50 287 PHE A CA 1
ATOM 2215 C C . PHE A 1 287 ? -44.740 -2.090 5.932 1.00 90.50 287 PHE A C 1
ATOM 2217 O O . PHE A 1 287 ? -45.496 -2.749 6.635 1.00 90.50 287 PHE A O 1
ATOM 2224 N N . TYR A 1 288 ? -45.139 -1.006 5.267 1.00 89.00 288 TYR A N 1
ATOM 2225 C CA . TYR A 1 288 ? -46.486 -0.439 5.369 1.00 89.00 288 TYR A CA 1
ATOM 2226 C C . TYR A 1 288 ? -47.281 -0.461 4.066 1.00 89.00 288 TYR A C 1
ATOM 2228 O O . TYR A 1 288 ? -48.414 0.017 4.054 1.00 89.00 288 TYR A O 1
ATOM 2236 N N . GLY A 1 289 ? -46.678 -0.900 2.957 1.00 89.62 289 GLY A N 1
ATOM 2237 C CA . GLY A 1 289 ? -47.264 -0.776 1.619 1.00 89.62 289 GLY A CA 1
ATOM 2238 C C . GLY A 1 289 ? -47.283 0.657 1.074 1.00 89.62 289 GLY A C 1
ATOM 2239 O O . GLY A 1 289 ? -47.653 0.865 -0.076 1.00 89.62 289 GLY A O 1
ATOM 2240 N N . ASP A 1 290 ? -46.860 1.649 1.865 1.00 91.19 290 ASP A N 1
ATOM 2241 C CA . ASP A 1 290 ? -46.993 3.067 1.542 1.00 91.19 290 ASP A CA 1
ATOM 2242 C C . ASP A 1 290 ? -45.687 3.827 1.800 1.00 91.19 290 ASP A C 1
ATOM 2244 O O . ASP A 1 290 ? -45.185 3.914 2.924 1.00 91.19 290 ASP A O 1
ATOM 2248 N N . ARG A 1 291 ? -45.151 4.420 0.728 1.00 91.31 291 ARG A N 1
ATOM 2249 C CA . ARG A 1 291 ? -43.933 5.239 0.751 1.00 91.31 291 ARG A CA 1
ATOM 2250 C C . ARG A 1 291 ? -44.091 6.487 1.611 1.00 91.31 291 ARG A C 1
ATOM 2252 O O . ARG A 1 291 ? -43.100 6.932 2.180 1.00 91.31 291 ARG A O 1
ATOM 2259 N N . SER A 1 292 ? -45.294 7.053 1.709 1.00 90.75 292 SER A N 1
ATOM 2260 C CA . SER A 1 292 ? -45.571 8.304 2.428 1.00 90.75 292 SER A CA 1
ATOM 2261 C C . SER A 1 292 ? -45.372 8.173 3.945 1.00 90.75 292 SER A C 1
ATOM 2263 O O . SER A 1 292 ? -45.015 9.140 4.620 1.00 90.75 292 SER A O 1
ATOM 2265 N N . LYS A 1 293 ? -45.479 6.946 4.474 1.00 92.31 293 LYS A N 1
ATOM 2266 C CA . LYS A 1 293 ? -45.313 6.615 5.898 1.00 92.31 293 LYS A CA 1
ATOM 2267 C C . LYS A 1 293 ? -43.855 6.609 6.374 1.00 92.31 293 LYS A C 1
ATOM 2269 O O . LYS A 1 293 ? -43.577 6.251 7.517 1.00 92.31 293 LYS A O 1
ATOM 2274 N N . TRP A 1 294 ? -42.915 7.063 5.545 1.00 92.81 294 TRP A N 1
ATOM 2275 C CA . TRP A 1 294 ? -41.502 7.217 5.904 1.00 92.81 294 TRP A CA 1
ATOM 2276 C C . TRP A 1 294 ? -41.285 8.094 7.145 1.00 92.81 294 TRP A C 1
ATOM 2278 O O . TRP A 1 294 ? -40.361 7.836 7.917 1.00 92.81 294 TRP A O 1
ATOM 2288 N N . ARG A 1 295 ? -42.162 9.084 7.381 1.00 92.75 295 ARG A N 1
ATOM 2289 C CA . ARG A 1 295 ? -42.096 9.969 8.558 1.00 92.75 295 ARG A CA 1
ATOM 2290 C C . ARG A 1 295 ? -42.215 9.202 9.872 1.00 92.75 295 ARG A C 1
ATOM 2292 O O . ARG A 1 295 ? -41.481 9.509 10.800 1.00 92.75 295 ARG A O 1
ATOM 2299 N N . ARG A 1 296 ? -43.036 8.147 9.921 1.00 90.88 296 ARG A N 1
ATOM 2300 C CA . ARG A 1 296 ? -43.200 7.301 11.118 1.00 90.88 296 ARG A CA 1
ATOM 2301 C C . ARG A 1 296 ? -41.909 6.563 11.466 1.00 90.88 296 ARG A C 1
ATOM 2303 O O . ARG A 1 296 ? -41.526 6.490 12.629 1.00 90.88 296 ARG A O 1
ATOM 2310 N N . ILE A 1 297 ? -41.208 6.060 10.446 1.00 91.44 297 ILE A N 1
ATOM 2311 C CA . ILE A 1 297 ? -39.896 5.420 10.622 1.00 91.44 297 ILE A CA 1
ATOM 2312 C C . ILE A 1 297 ? -38.876 6.458 11.087 1.00 91.44 297 ILE A C 1
ATOM 2314 O O . ILE A 1 297 ? -38.106 6.190 12.003 1.00 91.44 297 ILE A O 1
ATOM 2318 N N . TYR A 1 298 ? -38.875 7.652 10.492 1.00 93.12 298 TYR A N 1
ATOM 2319 C CA . TYR A 1 298 ? -37.967 8.718 10.906 1.00 93.12 298 TYR A CA 1
ATOM 2320 C C . TYR A 1 298 ? -38.196 9.131 12.367 1.00 93.12 298 TYR A C 1
ATOM 2322 O O . TYR A 1 298 ? -37.246 9.171 13.142 1.00 93.12 298 TYR A O 1
ATOM 2330 N N . GLU A 1 299 ? -39.447 9.366 12.764 1.00 90.38 299 GLU A N 1
ATOM 2331 C CA . GLU A 1 299 ? -39.833 9.745 14.128 1.00 90.38 299 GLU A CA 1
ATOM 2332 C C . GLU A 1 299 ? -39.415 8.697 15.160 1.00 90.38 299 GLU A C 1
ATOM 2334 O O . GLU A 1 299 ? -38.788 9.044 16.160 1.00 90.38 299 GLU A O 1
ATOM 2339 N N . ALA A 1 300 ? -39.651 7.414 14.871 1.00 89.94 300 ALA A N 1
ATOM 2340 C CA . ALA A 1 300 ? -39.239 6.307 15.733 1.00 89.94 300 ALA A CA 1
ATOM 2341 C C . ALA A 1 300 ? -37.710 6.160 15.878 1.00 89.94 300 ALA A C 1
ATOM 2343 O O . ALA A 1 300 ? -37.248 5.467 16.782 1.00 89.94 300 ALA A O 1
ATOM 2344 N N . ASN A 1 301 ? -36.923 6.795 15.001 1.00 93.44 301 ASN A N 1
ATOM 2345 C CA . ASN A 1 301 ? -35.459 6.722 14.984 1.00 93.44 301 ASN A CA 1
ATOM 2346 C C . ASN A 1 301 ? -34.787 8.101 15.065 1.00 93.44 301 ASN A C 1
ATOM 2348 O O . ASN A 1 301 ? -33.616 8.221 14.706 1.00 93.44 301 ASN A O 1
ATOM 2352 N N . ARG A 1 302 ? -35.479 9.143 15.549 1.00 90.00 302 ARG A N 1
ATOM 2353 C CA . ARG A 1 302 ? -34.924 10.507 15.725 1.00 90.00 302 ARG A CA 1
ATOM 2354 C C . ARG A 1 302 ? -33.652 10.547 16.575 1.00 90.00 302 ARG A C 1
ATOM 2356 O O . ARG A 1 302 ? -32.853 11.462 16.453 1.00 90.00 302 ARG A O 1
ATOM 2363 N N . ASN A 1 303 ? -33.471 9.554 17.437 1.00 84.12 303 ASN A N 1
ATOM 2364 C CA . ASN A 1 303 ? -32.288 9.364 18.270 1.00 84.12 303 ASN A CA 1
ATOM 2365 C C . ASN A 1 303 ? -31.076 8.783 17.515 1.00 84.12 303 ASN A C 1
ATOM 2367 O O . ASN A 1 303 ? -29.981 8.771 18.068 1.00 84.12 303 ASN A O 1
ATOM 2371 N N . VAL A 1 304 ? -31.265 8.261 16.298 1.00 84.50 304 VAL A N 1
ATOM 2372 C CA . VAL A 1 304 ? -30.213 7.626 15.479 1.00 84.50 304 VAL A CA 1
ATOM 2373 C C . VAL A 1 304 ? -30.082 8.273 14.089 1.00 84.50 304 VAL A C 1
ATOM 2375 O O . VAL A 1 304 ? -29.050 8.116 13.439 1.00 84.50 304 VAL A O 1
ATOM 2378 N N . LEU A 1 305 ? -31.106 8.984 13.610 1.00 86.12 305 LEU A N 1
ATOM 2379 C CA . LEU A 1 305 ? -31.123 9.666 12.315 1.00 86.12 305 LEU A CA 1
ATOM 2380 C C . LEU A 1 305 ? -31.196 11.187 12.493 1.00 86.12 305 LEU A C 1
ATOM 2382 O O . LEU A 1 305 ? -32.244 11.722 12.853 1.00 86.12 305 LEU A O 1
ATOM 2386 N N . ASP A 1 306 ? -30.109 11.881 12.150 1.00 83.81 306 ASP A N 1
ATOM 2387 C CA . ASP A 1 306 ? -30.063 13.352 12.154 1.00 83.81 306 ASP A CA 1
ATOM 2388 C C . ASP A 1 306 ? -31.002 13.970 11.104 1.00 83.81 306 ASP A C 1
ATOM 2390 O O . ASP A 1 306 ? -31.663 14.975 11.359 1.00 83.81 306 ASP A O 1
ATOM 2394 N N . SER A 1 307 ? -31.124 13.348 9.927 1.00 85.62 307 SER A N 1
ATOM 2395 C CA . SER A 1 307 ? -32.015 13.785 8.850 1.00 85.62 307 SER A CA 1
ATOM 2396 C C . SER A 1 307 ? -32.654 12.584 8.135 1.00 85.62 307 SER A C 1
ATOM 2398 O O . SER A 1 307 ? -32.152 11.464 8.239 1.00 85.62 307 SER A O 1
ATOM 2400 N N . PRO A 1 308 ? -33.753 12.773 7.383 1.00 84.25 308 PRO A N 1
ATOM 2401 C CA . PRO A 1 308 ? -34.397 11.685 6.637 1.00 84.25 308 PRO A CA 1
ATOM 2402 C C . PRO A 1 308 ? -33.494 10.997 5.599 1.00 84.25 308 PRO A C 1
ATOM 2404 O O . PRO A 1 308 ? -33.750 9.862 5.200 1.00 84.25 308 PRO A O 1
ATOM 2407 N N . GLU A 1 309 ? -32.438 11.684 5.163 1.00 84.38 309 GLU A N 1
ATOM 2408 C CA . GLU A 1 309 ? -31.503 11.227 4.133 1.00 84.38 309 GLU A CA 1
ATOM 2409 C C . GLU A 1 309 ? -30.220 10.620 4.720 1.00 84.38 309 GLU A C 1
ATOM 2411 O O . GLU A 1 309 ? -29.422 10.044 3.984 1.00 84.38 309 GLU A O 1
ATOM 2416 N N . SER A 1 310 ? -30.011 10.685 6.042 1.00 86.56 310 SER A N 1
ATOM 2417 C CA . SER A 1 310 ? -28.753 10.277 6.690 1.00 86.56 310 SER A CA 1
ATOM 2418 C C . SER A 1 310 ? -28.572 8.759 6.861 1.00 86.56 310 SER A C 1
ATOM 2420 O O . SER A 1 310 ? -27.787 8.300 7.696 1.00 86.56 310 SER A O 1
ATOM 2422 N N . LEU A 1 311 ? -29.262 7.960 6.046 1.00 88.06 311 LEU A N 1
ATOM 2423 C CA . LEU A 1 311 ? -29.227 6.502 6.094 1.00 88.06 311 LEU A CA 1
ATOM 2424 C C . LEU A 1 311 ? -27.858 5.941 5.700 1.00 88.06 311 LEU A C 1
ATOM 2426 O O . LEU A 1 311 ? -27.334 6.208 4.618 1.00 88.06 311 LEU A O 1
ATOM 2430 N N . ARG A 1 312 ? -27.303 5.077 6.556 1.00 89.81 312 ARG A N 1
ATOM 2431 C CA . ARG A 1 312 ? -26.056 4.353 6.282 1.00 89.81 312 ARG A CA 1
ATOM 2432 C C . ARG A 1 312 ? -26.317 2.868 6.083 1.00 89.81 312 ARG A C 1
ATOM 2434 O O . ARG A 1 312 ? -27.042 2.231 6.845 1.00 89.81 312 ARG A O 1
ATOM 2441 N N . VAL A 1 313 ? -25.663 2.283 5.083 1.00 90.75 313 VAL A N 1
ATOM 2442 C CA . VAL A 1 313 ? -25.745 0.839 4.826 1.00 90.75 313 VAL A CA 1
ATOM 2443 C C . VAL A 1 313 ? -25.281 0.060 6.061 1.00 90.75 313 VAL A C 1
ATOM 2445 O O . VAL A 1 313 ? -24.218 0.324 6.618 1.00 90.75 313 VAL A O 1
ATOM 2448 N N . GLY A 1 314 ? -26.085 -0.911 6.490 1.00 87.25 314 GLY A N 1
ATOM 2449 C CA . GLY A 1 314 ? -25.854 -1.735 7.675 1.00 87.25 314 GLY A CA 1
ATOM 2450 C C . GLY A 1 314 ? -26.402 -1.162 8.986 1.00 87.25 314 GLY A C 1
ATOM 2451 O O . GLY A 1 314 ? -26.346 -1.861 10.001 1.00 87.25 314 GLY A O 1
ATOM 2452 N N . GLN A 1 315 ? -26.950 0.055 8.980 1.00 90.19 315 GLN A N 1
ATOM 2453 C CA . GLN A 1 315 ? -27.584 0.685 10.141 1.00 90.19 315 GLN A CA 1
ATOM 2454 C C . GLN A 1 315 ? -28.871 -0.054 10.541 1.00 90.19 315 GLN A C 1
ATOM 2456 O O . GLN A 1 315 ? -29.574 -0.591 9.686 1.00 90.19 315 GLN A O 1
ATOM 2461 N N . ARG A 1 316 ? -29.172 -0.114 11.845 1.00 92.31 316 ARG A N 1
ATOM 2462 C CA . ARG A 1 316 ? -30.398 -0.736 12.374 1.00 92.31 316 ARG A CA 1
ATOM 2463 C C . ARG A 1 316 ? -31.456 0.336 12.612 1.00 92.31 316 ARG A C 1
ATOM 2465 O O . ARG A 1 316 ? -31.161 1.311 13.294 1.00 92.31 316 ARG A O 1
ATOM 2472 N N . LEU A 1 317 ? -32.658 0.127 12.086 1.00 92.44 317 LEU A N 1
ATOM 2473 C CA . LEU A 1 317 ? -33.813 1.004 12.260 1.00 92.44 317 LEU A CA 1
ATOM 2474 C C . LEU A 1 317 ? -34.952 0.268 12.950 1.00 92.44 317 LEU A C 1
ATOM 2476 O O . LEU A 1 317 ? -35.224 -0.896 12.657 1.00 92.44 317 LEU A O 1
ATOM 2480 N N . VAL A 1 318 ? -35.627 0.980 13.836 1.00 92.50 318 VAL A N 1
ATOM 2481 C CA . VAL A 1 318 ? -36.868 0.581 14.486 1.00 92.50 318 VAL A CA 1
ATOM 2482 C C . VAL A 1 318 ? -38.032 0.923 13.555 1.00 92.50 318 VAL A C 1
ATOM 2484 O O . VAL A 1 318 ? -38.220 2.080 13.197 1.00 92.50 318 VAL A O 1
ATOM 2487 N N . VAL A 1 319 ? -38.809 -0.067 13.137 1.00 92.00 319 VAL A N 1
ATOM 2488 C CA . VAL A 1 319 ? -39.976 0.109 12.266 1.00 92.00 319 VAL A CA 1
ATOM 2489 C C . VAL A 1 319 ? -41.220 -0.284 13.068 1.00 92.00 319 VAL A C 1
ATOM 2491 O O . VAL A 1 319 ? -41.422 -1.479 13.300 1.00 92.00 319 VAL A O 1
ATOM 2494 N N . PRO A 1 320 ? -42.029 0.686 13.537 1.00 88.00 320 PRO A N 1
ATOM 2495 C CA . PRO A 1 320 ? -43.278 0.396 14.243 1.00 88.00 320 PRO A CA 1
ATOM 2496 C C . PRO A 1 320 ? -44.289 -0.190 13.261 1.00 88.00 320 PRO A C 1
ATOM 2498 O O . PRO A 1 320 ? -44.749 0.547 12.398 1.00 88.00 320 PRO A O 1
ATOM 2501 N N . VAL A 1 321 ? -44.598 -1.479 13.334 1.00 81.00 321 VAL A N 1
ATOM 2502 C CA . VAL A 1 321 ? -45.634 -2.121 12.517 1.00 81.00 321 VAL A CA 1
ATOM 2503 C C . VAL A 1 321 ? -46.937 -2.193 13.319 1.00 81.00 321 VAL A C 1
ATOM 2505 O O . VAL A 1 321 ? -46.921 -2.372 14.532 1.00 81.00 321 VAL A O 1
ATOM 2508 N N . GLU A 1 322 ? -48.057 -1.927 12.656 1.00 66.06 322 GLU A N 1
ATOM 2509 C CA . GLU A 1 322 ? -49.395 -2.064 13.250 1.00 66.06 322 GLU A CA 1
ATOM 2510 C C . GLU A 1 322 ? -49.865 -3.514 13.182 1.00 66.06 322 GLU A C 1
ATOM 2512 O O . GLU A 1 322 ? -49.512 -4.189 12.183 1.00 66.06 322 GLU A O 1
#

Sequence (322 aa):
MGGGRGDRCQRASGSAVSVAGAQYLCRYAIRLRGTAPPGGLAARGSVRGLPASVSPDGRRPGRRLTRLRADGNGTRAAMRMGRIVLVAMGVIAVAGCGPQAARLDAADENNPLLRRARARRRMQDFDGAIALYNRALERYPRLARAHLEVGSLYATEKKDYVRAVYHLQRYLELRPDTQKRKLIQDWIRRAELALAAEIKTRSSGVPVELSRLREENRRLTQRVKALSARIEQLRRGAAVESSSGEREAVASEVKELPPPRPTPAYPEVKVYRVQRGDTLSSIAARFYGDRSKWRRIYEANRNVLDSPESLRVGQRLVVPVE

Radius of gyration: 45.36 Å; chains: 1; bounding box: 137×86×98 Å